Protein AF-A0AAJ2EN35-F1 (afdb_monomer)

Structure (mmCIF, N/CA/C/O backbone):
data_AF-A0AAJ2EN35-F1
#
_entry.id   AF-A0AAJ2EN35-F1
#
loop_
_atom_site.group_PDB
_atom_site.id
_atom_site.type_symbol
_atom_site.label_atom_id
_atom_site.label_alt_id
_atom_site.label_comp_id
_atom_site.label_asym_id
_atom_site.label_entity_id
_atom_site.label_seq_id
_atom_site.pdbx_PDB_ins_code
_atom_site.Cartn_x
_atom_site.Cartn_y
_atom_site.Cartn_z
_atom_site.occupancy
_atom_site.B_iso_or_equiv
_atom_site.auth_seq_id
_atom_site.auth_comp_id
_atom_site.auth_asym_id
_atom_site.auth_atom_id
_atom_site.pdbx_PDB_model_num
ATOM 1 N N . MET A 1 1 ? 12.402 -3.661 -16.031 1.00 84.94 1 MET A N 1
ATOM 2 C CA . MET A 1 1 ? 11.404 -4.696 -15.665 1.00 84.94 1 MET A CA 1
ATOM 3 C C . MET A 1 1 ? 10.560 -5.043 -16.884 1.00 84.94 1 MET A C 1
ATOM 5 O O . MET A 1 1 ? 10.267 -4.129 -17.642 1.00 84.94 1 MET A O 1
ATOM 9 N N . SER A 1 2 ? 10.150 -6.301 -17.080 1.00 86.12 2 SER A N 1
ATOM 10 C CA . SER A 1 2 ? 9.187 -6.679 -18.129 1.00 86.12 2 SER A CA 1
ATOM 11 C C . SER A 1 2 ? 7.977 -7.436 -17.578 1.00 86.12 2 SER A C 1
ATOM 13 O O . SER A 1 2 ? 8.114 -8.238 -16.651 1.00 86.12 2 SER A O 1
ATOM 15 N N . VAL A 1 3 ? 6.803 -7.194 -18.159 1.00 89.12 3 VAL A N 1
ATOM 16 C CA . VAL A 1 3 ? 5.500 -7.763 -17.758 1.00 89.12 3 VAL A CA 1
ATOM 17 C C . VAL A 1 3 ? 4.654 -8.078 -18.995 1.00 89.12 3 VAL A C 1
ATOM 19 O O . VAL A 1 3 ? 4.993 -7.643 -20.098 1.00 89.12 3 VAL A O 1
ATOM 22 N N . LYS A 1 4 ? 3.563 -8.828 -18.829 1.00 90.06 4 LYS A N 1
ATOM 23 C CA . LYS A 1 4 ? 2.558 -9.027 -19.879 1.00 90.06 4 LYS A CA 1
ATOM 24 C C . LYS A 1 4 ? 1.391 -8.070 -19.654 1.00 90.06 4 LYS A C 1
ATOM 26 O O . LYS A 1 4 ? 0.817 -8.078 -18.576 1.00 90.06 4 LYS A O 1
ATOM 31 N N . LEU A 1 5 ? 1.059 -7.263 -20.659 1.00 88.50 5 LEU A N 1
ATOM 32 C CA . LEU A 1 5 ? -0.100 -6.369 -20.653 1.00 88.50 5 LEU A CA 1
ATOM 33 C C . LEU A 1 5 ? -0.815 -6.449 -22.002 1.00 88.50 5 LEU A C 1
ATOM 35 O O . LEU A 1 5 ? -0.188 -6.612 -23.051 1.00 88.50 5 LEU A O 1
ATOM 39 N N . THR A 1 6 ? -2.136 -6.324 -21.971 1.00 88.06 6 THR A N 1
ATOM 40 C CA . THR A 1 6 ? -2.959 -6.164 -23.175 1.00 88.06 6 THR A CA 1
ATOM 41 C C . THR A 1 6 ? -2.791 -4.762 -23.765 1.00 88.06 6 THR A C 1
ATOM 43 O O . THR A 1 6 ? -2.354 -3.840 -23.078 1.00 88.06 6 THR A O 1
ATOM 46 N N . ALA A 1 7 ? -3.173 -4.570 -25.032 1.00 85.12 7 ALA A N 1
ATOM 47 C CA . ALA A 1 7 ? -3.132 -3.248 -25.663 1.00 85.12 7 ALA A CA 1
ATOM 48 C C . ALA A 1 7 ? -3.953 -2.203 -24.881 1.00 85.12 7 ALA A C 1
ATOM 50 O O . ALA A 1 7 ? -3.456 -1.109 -24.633 1.00 85.12 7 ALA A O 1
ATOM 51 N N . ALA A 1 8 ? -5.148 -2.579 -24.408 1.00 84.94 8 ALA A N 1
ATOM 52 C CA . ALA A 1 8 ? -5.996 -1.717 -23.583 1.00 84.94 8 ALA A CA 1
ATOM 53 C C . ALA A 1 8 ? -5.303 -1.306 -22.273 1.00 84.94 8 ALA A C 1
ATOM 55 O O . ALA A 1 8 ? -5.256 -0.127 -21.944 1.00 84.94 8 ALA A O 1
ATOM 56 N N . GLN A 1 9 ? -4.666 -2.252 -21.573 1.00 87.38 9 GLN A N 1
ATOM 57 C CA . GLN A 1 9 ? -3.916 -1.944 -20.349 1.00 87.38 9 GLN A CA 1
ATOM 58 C C . GLN A 1 9 ? -2.720 -1.015 -20.606 1.00 87.38 9 GLN A C 1
ATOM 60 O O . GLN A 1 9 ? -2.362 -0.195 -19.765 1.00 87.38 9 GLN A O 1
ATOM 65 N N . VAL A 1 10 ? -2.080 -1.111 -21.775 1.00 86.50 10 VAL A N 1
ATOM 66 C CA . VAL A 1 10 ? -1.003 -0.180 -22.142 1.00 86.50 10 VAL A CA 1
ATOM 67 C C . VAL A 1 10 ? -1.543 1.230 -22.388 1.00 86.50 10 VAL A C 1
ATOM 69 O O . VAL A 1 10 ? -0.884 2.203 -22.011 1.00 86.50 10 VAL A O 1
ATOM 72 N N . GLU A 1 11 ? -2.722 1.358 -22.993 1.00 86.38 11 GLU A N 1
ATOM 73 C CA . GLU A 1 11 ? -3.396 2.648 -23.176 1.00 86.38 11 GLU A CA 1
ATOM 74 C C . GLU A 1 11 ? -3.806 3.264 -21.833 1.00 86.38 11 GLU A C 1
ATOM 76 O O . GLU A 1 11 ? -3.463 4.418 -21.572 1.00 86.38 11 GLU A O 1
ATOM 81 N N . GLU A 1 12 ? -4.425 2.484 -20.945 1.00 84.81 12 GLU A N 1
ATOM 82 C CA . GLU A 1 12 ? -4.783 2.905 -19.583 1.00 84.81 12 GLU A CA 1
ATOM 83 C C . GLU A 1 12 ? -3.565 3.354 -18.774 1.00 84.81 12 GLU A C 1
ATOM 85 O O . GLU A 1 12 ? -3.573 4.435 -18.191 1.00 84.81 12 GLU A O 1
ATOM 90 N N . LEU A 1 13 ? -2.484 2.565 -18.775 1.00 85.19 13 LEU A N 1
ATOM 91 C CA . LEU A 1 13 ? -1.242 2.931 -18.096 1.00 85.19 13 LEU A CA 1
ATOM 92 C C . LEU A 1 13 ? -0.662 4.233 -18.660 1.00 85.19 13 LEU A C 1
ATOM 94 O O . LEU A 1 13 ? -0.162 5.072 -17.913 1.00 85.19 13 LEU A O 1
ATOM 98 N N . THR A 1 14 ? -0.724 4.418 -19.979 1.00 85.38 14 THR A N 1
ATOM 99 C CA . THR A 1 14 ? -0.241 5.645 -20.623 1.00 85.38 14 THR A CA 1
ATOM 100 C C . THR A 1 14 ? -1.070 6.856 -20.193 1.00 85.38 14 THR A C 1
ATOM 102 O O . THR A 1 14 ? -0.488 7.897 -19.884 1.00 85.38 14 THR A O 1
ATOM 105 N N . ALA A 1 15 ? -2.397 6.719 -20.126 1.00 82.50 15 ALA A N 1
ATOM 106 C CA . ALA A 1 15 ? -3.297 7.768 -19.651 1.00 82.50 15 ALA A CA 1
ATOM 107 C C . ALA A 1 15 ? -3.056 8.095 -18.168 1.00 82.50 15 ALA A C 1
ATOM 109 O O . ALA A 1 15 ? -2.840 9.256 -17.824 1.00 82.50 15 ALA A O 1
ATOM 110 N N . PHE A 1 16 ? -2.967 7.074 -17.311 1.00 80.44 16 PHE A N 1
ATOM 111 C CA . PHE A 1 16 ? -2.678 7.222 -15.884 1.00 80.44 16 PHE A CA 1
ATOM 112 C C . PHE A 1 16 ? -1.357 7.963 -15.627 1.00 80.44 16 PHE A C 1
ATOM 114 O O . PHE A 1 16 ? -1.282 8.854 -14.775 1.00 80.44 16 PHE A O 1
ATOM 121 N N . LEU A 1 17 ? -0.303 7.629 -16.381 1.00 81.06 17 LEU A N 1
ATOM 122 C CA . LEU A 1 17 ? 0.984 8.320 -16.295 1.00 81.06 17 LEU A CA 1
ATOM 123 C C . LEU A 1 17 ? 0.868 9.791 -16.720 1.00 81.06 17 LEU A C 1
ATOM 125 O O . LEU A 1 17 ? 1.444 10.657 -16.056 1.00 81.06 17 LEU A O 1
ATOM 129 N N . ASP A 1 18 ? 0.110 10.088 -17.779 1.00 80.12 18 ASP A N 1
ATOM 130 C CA . ASP A 1 18 ? -0.085 11.456 -18.266 1.00 80.12 18 ASP A CA 1
ATOM 131 C C . ASP A 1 18 ? -0.860 12.335 -17.270 1.00 80.12 18 ASP A C 1
ATOM 133 O O . ASP A 1 18 ? -0.448 13.470 -16.996 1.00 80.12 18 ASP A O 1
ATOM 137 N N . GLU A 1 19 ? -1.927 11.792 -16.677 1.00 76.31 19 GLU A N 1
ATOM 138 C CA . GLU A 1 19 ? 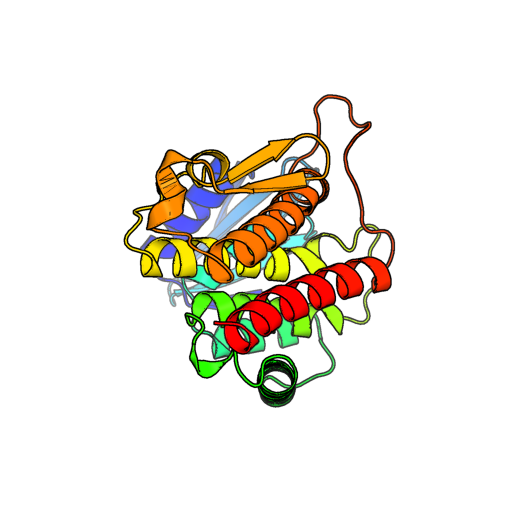-2.731 12.428 -15.623 1.00 76.31 19 GLU A CA 1
ATOM 139 C C . GLU A 1 19 ? -1.917 12.662 -14.345 1.00 76.31 19 GLU A C 1
ATOM 141 O O . GLU A 1 19 ? -1.979 13.733 -13.735 1.00 76.31 19 GLU A O 1
ATOM 146 N N . SER A 1 20 ? -1.056 11.705 -13.994 1.00 69.75 20 SER A N 1
ATOM 147 C CA . SER A 1 20 ? -0.119 11.818 -12.869 1.00 69.75 20 SER A CA 1
ATOM 148 C C . SER A 1 20 ? 1.018 12.822 -13.138 1.00 69.75 20 SER A C 1
ATOM 150 O O . SER A 1 20 ? 1.762 13.219 -12.234 1.00 69.75 20 SER A O 1
ATOM 152 N N . GLY A 1 21 ? 1.125 13.324 -14.374 1.00 72.56 21 GLY A N 1
ATOM 153 C CA . GLY A 1 21 ? 2.045 14.385 -14.771 1.00 72.56 21 GLY A CA 1
ATOM 154 C C . GLY A 1 21 ? 3.360 13.910 -15.387 1.00 72.56 21 GLY A C 1
ATOM 155 O O . GLY A 1 21 ? 4.287 14.714 -15.501 1.00 72.56 21 GLY A O 1
ATOM 156 N N . ALA A 1 22 ?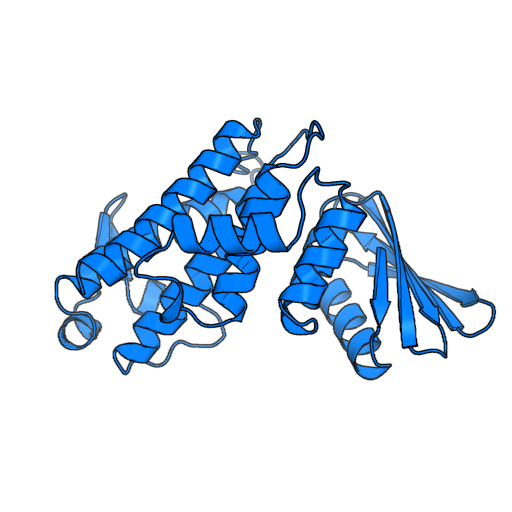 3.457 12.643 -15.790 1.00 81.50 22 ALA A N 1
ATOM 157 C CA . ALA A 1 22 ? 4.538 12.137 -16.626 1.00 81.50 22 ALA A CA 1
ATOM 158 C C . ALA A 1 22 ? 4.144 12.270 -18.104 1.00 81.50 22 ALA A C 1
ATOM 160 O O . ALA A 1 22 ? 3.336 11.505 -18.619 1.00 81.50 22 ALA A O 1
ATOM 161 N N . LYS A 1 23 ? 4.719 13.253 -18.804 1.00 83.94 23 LYS A N 1
ATOM 162 C CA . LYS A 1 23 ? 4.333 13.579 -20.185 1.00 83.94 23 LYS A CA 1
ATOM 163 C C . LYS A 1 23 ? 5.091 12.735 -21.204 1.00 83.94 23 LYS A C 1
ATOM 165 O O . LYS A 1 23 ? 6.309 12.570 -21.091 1.00 83.94 23 LYS A O 1
ATOM 170 N N . VAL A 1 24 ? 4.385 12.255 -22.229 1.00 87.62 24 VAL A N 1
ATOM 171 C CA . VAL A 1 24 ? 4.996 11.583 -23.386 1.00 87.62 24 VAL A CA 1
ATOM 172 C C . VAL A 1 24 ? 5.812 12.600 -24.184 1.00 87.62 24 VAL A C 1
ATOM 174 O O . VAL A 1 24 ? 5.292 13.607 -24.651 1.00 87.62 24 VAL A O 1
ATOM 177 N N . GLN A 1 25 ? 7.104 12.331 -24.350 1.00 87.94 25 GLN A N 1
ATOM 178 C CA . GLN A 1 25 ? 8.021 13.148 -25.145 1.00 87.94 25 GLN A CA 1
ATOM 179 C C . GLN A 1 25 ? 8.208 12.623 -26.562 1.00 87.94 25 GLN A C 1
ATOM 181 O O . GLN A 1 25 ? 8.441 13.398 -27.483 1.00 87.94 25 GLN A O 1
ATOM 186 N N . ALA A 1 26 ? 8.173 11.303 -26.730 1.00 87.88 26 ALA A N 1
ATOM 187 C CA . ALA A 1 26 ? 8.398 10.675 -28.020 1.00 87.88 26 ALA A CA 1
ATOM 188 C C . ALA A 1 26 ? 7.707 9.317 -28.100 1.00 87.88 26 ALA A C 1
ATOM 190 O O . ALA A 1 26 ? 7.596 8.605 -27.096 1.00 87.88 26 ALA A O 1
ATOM 191 N N . LYS A 1 27 ? 7.318 8.962 -29.324 1.00 92.12 27 LYS A N 1
ATOM 192 C CA . LYS A 1 27 ? 6.860 7.633 -29.714 1.00 92.12 27 LYS A CA 1
ATOM 193 C C . LYS A 1 27 ? 7.707 7.171 -30.894 1.00 92.12 27 LYS A C 1
ATOM 195 O O . LYS A 1 27 ? 7.605 7.745 -31.973 1.00 92.12 27 LYS A O 1
ATOM 200 N N . ASP A 1 28 ? 8.523 6.148 -30.681 1.00 91.94 28 ASP A N 1
ATOM 201 C CA . ASP A 1 28 ? 9.344 5.546 -31.731 1.00 91.94 28 ASP A CA 1
ATOM 202 C C . ASP A 1 28 ? 8.769 4.185 -32.129 1.00 91.94 28 ASP A C 1
ATOM 204 O O . ASP A 1 28 ? 8.289 3.429 -31.279 1.00 91.94 28 ASP A O 1
ATOM 208 N N . ALA A 1 29 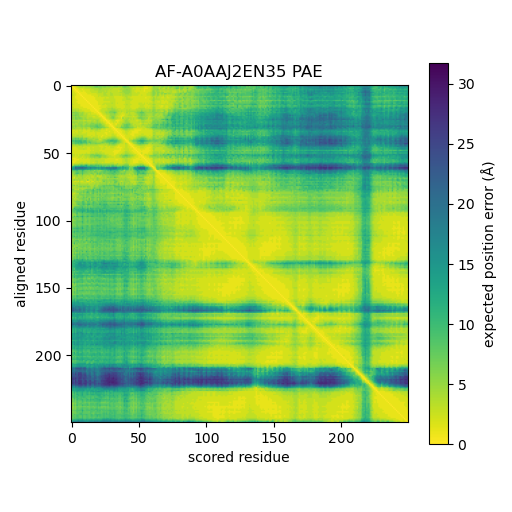? 8.869 3.835 -33.409 1.00 90.62 29 ALA A N 1
ATOM 209 C CA . ALA A 1 29 ? 8.678 2.457 -33.844 1.00 90.62 29 ALA A CA 1
ATOM 210 C C . ALA A 1 29 ? 9.896 1.613 -33.430 1.00 90.62 29 ALA A C 1
ATOM 212 O O . ALA A 1 29 ? 11.039 2.058 -33.550 1.00 90.62 29 ALA A O 1
ATOM 213 N N . VAL A 1 30 ? 9.660 0.389 -32.958 1.00 90.69 30 VAL A N 1
ATOM 214 C CA . VAL A 1 30 ? 10.712 -0.605 -32.696 1.00 90.69 30 VAL A CA 1
ATOM 215 C C . VAL A 1 30 ? 10.355 -1.915 -33.403 1.00 90.69 30 VAL A C 1
ATOM 217 O O . VAL A 1 30 ? 9.195 -2.108 -33.767 1.00 90.69 30 VAL A O 1
ATOM 220 N N . PRO A 1 31 ? 11.310 -2.836 -33.623 1.00 89.94 31 PRO A N 1
ATOM 221 C CA . PRO A 1 31 ? 10.978 -4.148 -34.164 1.00 89.94 31 PRO A CA 1
ATOM 222 C C . PRO A 1 31 ? 9.889 -4.823 -33.324 1.00 89.94 31 PRO A C 1
ATOM 224 O O . PRO A 1 31 ? 10.051 -4.984 -32.113 1.00 89.94 31 PRO A O 1
ATOM 227 N N . HIS A 1 32 ? 8.795 -5.206 -33.985 1.00 90.62 32 HIS A N 1
ATOM 228 C CA . HIS A 1 32 ? 7.631 -5.849 -33.372 1.00 90.62 32 HIS A CA 1
ATOM 229 C C . HIS A 1 32 ? 6.984 -5.035 -32.241 1.00 90.62 32 HIS A C 1
ATOM 231 O O . HIS A 1 32 ? 6.660 -5.604 -31.198 1.00 90.62 32 HIS A O 1
ATOM 237 N N . GLY A 1 33 ? 6.863 -3.710 -32.396 1.00 91.44 33 GLY A N 1
ATOM 238 C CA . GLY A 1 33 ? 6.132 -2.881 -31.440 1.00 91.44 33 GLY A CA 1
ATOM 239 C C . GLY A 1 33 ? 6.441 -1.385 -31.502 1.00 91.44 33 GLY A C 1
ATOM 240 O O . GLY A 1 33 ? 6.881 -0.841 -32.517 1.00 91.44 33 GLY A O 1
ATOM 241 N N . TYR A 1 34 ? 6.234 -0.694 -30.380 1.00 92.69 34 TYR A N 1
ATOM 242 C CA . TYR A 1 34 ? 6.553 0.728 -30.231 1.00 92.69 34 TYR A CA 1
ATOM 243 C C . TYR A 1 34 ? 7.150 1.051 -28.861 1.00 92.69 34 TYR A C 1
ATOM 245 O O . TYR A 1 34 ? 6.943 0.349 -27.871 1.00 92.69 34 TYR A O 1
ATOM 253 N N . ARG A 1 35 ? 7.895 2.155 -28.796 1.00 93.38 35 ARG A N 1
ATOM 254 C CA . ARG A 1 35 ? 8.478 2.694 -27.568 1.00 93.38 35 ARG A CA 1
ATOM 255 C C . ARG A 1 35 ? 7.935 4.085 -27.283 1.00 93.38 35 ARG A C 1
ATOM 257 O O . ARG A 1 35 ? 8.030 4.968 -28.125 1.00 93.38 35 ARG A O 1
ATOM 264 N N . LEU A 1 36 ? 7.428 4.287 -26.074 1.00 92.19 36 LEU A N 1
ATOM 265 C CA . LEU A 1 36 ? 7.065 5.585 -25.518 1.00 92.19 36 LEU A CA 1
ATOM 266 C C . LEU A 1 36 ? 8.151 6.044 -24.548 1.00 92.19 36 LEU A C 1
ATOM 268 O O . LEU A 1 36 ? 8.586 5.273 -23.692 1.00 92.19 36 LEU A O 1
ATOM 272 N N . ARG A 1 37 ? 8.576 7.303 -24.661 1.00 89.06 37 ARG A N 1
ATOM 273 C CA . ARG A 1 37 ? 9.448 7.961 -23.680 1.00 89.06 37 ARG A CA 1
ATOM 274 C C . ARG A 1 37 ? 8.649 8.992 -22.902 1.00 89.06 37 ARG A C 1
ATOM 276 O O . ARG A 1 37 ? 8.110 9.917 -23.500 1.00 89.06 37 ARG A O 1
ATOM 283 N N . PHE A 1 38 ? 8.628 8.858 -21.588 1.00 87.00 38 PHE A N 1
ATOM 284 C CA . PHE A 1 38 ? 7.998 9.764 -20.642 1.00 87.00 38 PHE A CA 1
ATOM 285 C C . PHE A 1 38 ? 9.057 10.578 -19.902 1.00 87.00 38 PHE A C 1
ATOM 287 O O . PHE A 1 38 ? 10.139 10.070 -19.587 1.00 87.00 38 PHE A O 1
ATOM 294 N N . LYS A 1 39 ? 8.711 11.823 -19.576 1.00 82.81 39 LYS A N 1
ATOM 295 C CA . LYS A 1 39 ? 9.464 12.665 -18.645 1.00 82.81 39 LYS A CA 1
ATOM 296 C C . LYS A 1 39 ? 8.560 13.056 -17.480 1.00 82.81 39 LYS A C 1
ATOM 298 O O . LYS A 1 39 ? 7.509 13.659 -17.692 1.00 82.81 39 LYS A O 1
ATOM 303 N N . GLY A 1 40 ? 8.960 12.677 -16.271 1.00 73.94 40 GLY A N 1
ATOM 304 C CA . GLY A 1 40 ? 8.262 13.028 -15.040 1.00 73.94 40 GLY A CA 1
ATOM 305 C C . GLY A 1 40 ? 8.580 14.451 -14.577 1.00 73.94 40 GLY A C 1
ATOM 306 O O . GLY A 1 40 ? 9.527 15.093 -15.045 1.00 73.94 40 GLY A O 1
ATOM 307 N N . LYS A 1 41 ? 7.772 14.955 -13.636 1.00 66.69 41 LYS A N 1
ATOM 308 C CA . LYS A 1 41 ? 7.888 16.318 -13.081 1.00 66.69 41 LYS A CA 1
ATOM 309 C C . LYS A 1 41 ? 9.249 16.593 -12.436 1.00 66.69 41 LYS A C 1
ATOM 311 O O . LYS A 1 41 ? 9.724 17.722 -12.488 1.00 66.69 41 LYS A O 1
ATOM 316 N N . ALA A 1 42 ? 9.885 15.565 -11.872 1.00 60.94 42 ALA A N 1
ATOM 317 C CA . ALA A 1 42 ? 11.195 15.661 -11.232 1.00 60.94 42 ALA A CA 1
ATOM 318 C C . ALA A 1 42 ? 12.368 15.561 -12.231 1.00 60.94 42 ALA A C 1
ATOM 320 O O . ALA A 1 42 ? 13.527 15.519 -11.827 1.00 60.94 42 ALA A O 1
ATOM 321 N N . GLY A 1 43 ? 12.088 15.504 -13.540 1.00 65.25 43 GLY A N 1
ATOM 322 C CA . GLY A 1 43 ? 13.099 15.306 -14.581 1.00 65.25 43 GLY A CA 1
ATOM 323 C C . GLY A 1 43 ? 13.529 13.847 -14.761 1.00 65.25 43 GLY A C 1
ATOM 324 O O . GLY A 1 43 ? 14.434 13.574 -15.551 1.00 65.25 43 GLY A O 1
ATOM 325 N N . ASP A 1 44 ? 12.874 12.916 -14.070 1.00 71.94 44 ASP A N 1
ATOM 326 C CA . ASP A 1 44 ? 13.040 11.480 -14.242 1.00 71.94 44 ASP A CA 1
ATOM 327 C C . ASP A 1 44 ? 12.480 11.008 -15.590 1.00 71.94 44 ASP A C 1
ATOM 329 O O . ASP A 1 44 ? 11.607 11.639 -16.191 1.00 71.94 44 ASP A O 1
ATOM 333 N N . THR A 1 45 ? 13.033 9.912 -16.107 1.00 80.38 45 THR A N 1
ATOM 334 C CA . THR A 1 45 ? 12.701 9.414 -17.447 1.00 80.38 45 THR A CA 1
ATOM 335 C C . THR A 1 45 ? 12.296 7.957 -17.383 1.00 80.38 45 THR A C 1
ATOM 337 O O . THR A 1 45 ? 12.987 7.136 -16.779 1.00 80.38 45 THR A O 1
ATOM 340 N N . LEU A 1 46 ? 11.193 7.637 -18.054 1.00 86.56 46 LEU A N 1
ATOM 341 C CA . LEU A 1 46 ? 10.667 6.286 -18.184 1.00 86.56 46 LEU A CA 1
ATOM 342 C C . LEU A 1 46 ? 10.480 5.977 -19.667 1.00 86.56 46 LEU A C 1
ATOM 344 O O . LEU A 1 46 ? 9.865 6.732 -20.405 1.00 86.56 46 LEU A O 1
ATOM 348 N N . SER A 1 47 ? 11.012 4.855 -20.113 1.00 88.69 47 SER A N 1
ATOM 349 C CA . SER A 1 47 ? 10.790 4.284 -21.432 1.00 88.69 47 SER A CA 1
ATOM 350 C C . SER A 1 47 ? 9.932 3.036 -21.284 1.00 88.69 47 SER A C 1
ATOM 352 O O . SER A 1 47 ? 10.327 2.087 -20.607 1.00 88.69 47 SER A O 1
ATOM 354 N N . LEU A 1 48 ? 8.777 3.037 -21.937 1.00 90.94 48 LEU A N 1
ATOM 355 C CA . LEU A 1 48 ? 7.868 1.904 -22.051 1.00 90.94 48 LEU A CA 1
ATOM 356 C C . LEU A 1 48 ? 7.990 1.368 -23.475 1.00 90.94 48 LEU A C 1
ATOM 358 O O . LEU A 1 48 ? 7.665 2.070 -24.425 1.00 90.94 48 LEU A O 1
ATOM 362 N N . THR A 1 49 ? 8.475 0.141 -23.641 1.00 92.50 49 THR A N 1
ATOM 363 C CA . THR A 1 49 ? 8.493 -0.544 -24.942 1.00 92.50 49 THR A CA 1
ATOM 364 C C . THR A 1 49 ? 7.420 -1.621 -24.946 1.00 92.50 49 THR A C 1
ATOM 366 O O . THR A 1 49 ? 7.554 -2.601 -24.217 1.00 92.50 49 THR A O 1
ATOM 369 N N . ALA A 1 50 ? 6.365 -1.432 -25.733 1.00 92.75 50 ALA A N 1
ATOM 370 C CA . ALA A 1 50 ? 5.288 -2.396 -25.912 1.00 92.75 50 ALA A CA 1
ATOM 371 C C . ALA A 1 50 ? 5.554 -3.210 -27.179 1.00 92.75 50 ALA A C 1
ATOM 373 O O . ALA A 1 50 ? 5.668 -2.640 -28.263 1.00 92.75 50 ALA A O 1
ATOM 374 N N . TYR A 1 51 ? 5.678 -4.527 -27.029 1.00 92.62 51 TYR A N 1
ATOM 375 C CA . TYR A 1 51 ? 5.861 -5.460 -28.136 1.00 92.62 51 TYR A CA 1
ATOM 376 C C . TYR A 1 51 ? 4.528 -6.093 -28.546 1.00 92.62 51 TYR A C 1
ATOM 378 O O . TYR A 1 51 ? 3.684 -6.356 -27.690 1.00 92.62 51 TYR A O 1
ATOM 386 N N . ASP A 1 52 ? 4.391 -6.468 -29.818 1.00 88.06 52 ASP A N 1
ATOM 387 C CA . ASP A 1 52 ? 3.199 -7.118 -30.393 1.00 88.06 52 ASP A CA 1
ATOM 388 C C . ASP A 1 52 ? 2.833 -8.428 -29.671 1.00 88.06 52 ASP A C 1
ATOM 390 O O . ASP A 1 52 ? 1.682 -8.850 -29.639 1.00 88.06 52 ASP A O 1
ATOM 394 N N . SER A 1 53 ? 3.816 -9.058 -29.019 1.00 88.56 53 SER A N 1
ATOM 395 C CA . SER A 1 53 ? 3.627 -10.242 -28.168 1.00 88.56 53 SER A CA 1
ATOM 396 C C . SER A 1 53 ? 2.890 -9.972 -26.841 1.00 88.56 53 SER A C 1
ATOM 398 O O . SER A 1 53 ? 2.779 -10.881 -26.010 1.00 88.56 53 SER A O 1
ATOM 400 N N . GLY A 1 54 ? 2.485 -8.727 -26.573 1.00 86.56 54 GLY A N 1
ATOM 401 C CA . GLY A 1 54 ? 1.930 -8.269 -25.293 1.00 86.56 54 GLY A CA 1
ATOM 402 C C . GLY A 1 54 ? 2.977 -8.107 -24.186 1.00 86.56 54 GLY A C 1
ATOM 403 O O . GLY A 1 54 ? 2.645 -7.830 -23.038 1.00 86.56 54 GLY A O 1
ATOM 404 N N . THR A 1 55 ? 4.262 -8.315 -24.488 1.00 91.50 55 THR A N 1
ATOM 405 C CA . THR A 1 55 ? 5.341 -8.023 -23.538 1.00 91.50 55 THR A CA 1
ATOM 406 C C . THR A 1 55 ? 5.560 -6.519 -23.477 1.00 91.50 55 THR A C 1
ATOM 408 O O . THR A 1 55 ? 5.770 -5.882 -24.505 1.00 91.50 55 THR A O 1
ATOM 411 N N . VAL A 1 56 ? 5.593 -5.963 -22.272 1.00 91.62 56 VAL A N 1
ATOM 412 C CA . VAL A 1 56 ? 5.920 -4.560 -22.030 1.00 91.62 56 VAL A CA 1
ATOM 413 C C . VAL A 1 56 ? 7.192 -4.480 -21.207 1.00 91.62 56 VAL A C 1
ATOM 415 O O . VAL A 1 56 ? 7.313 -5.127 -20.168 1.00 91.62 56 VAL A O 1
ATOM 418 N N . LEU A 1 57 ? 8.159 -3.704 -21.687 1.00 89.88 57 LEU A N 1
ATOM 419 C CA . LEU A 1 57 ? 9.457 -3.492 -21.061 1.00 89.88 57 LEU A CA 1
ATOM 420 C C . LEU A 1 57 ? 9.570 -2.051 -20.557 1.00 89.88 57 LEU A C 1
ATOM 422 O O . LEU A 1 57 ? 9.513 -1.105 -21.339 1.00 89.88 57 LEU A O 1
ATOM 426 N N . PHE A 1 58 ? 9.806 -1.908 -19.257 1.00 87.81 58 PHE A N 1
ATOM 427 C CA . PHE A 1 58 ? 10.081 -0.647 -18.577 1.00 87.81 58 PHE A CA 1
ATOM 428 C C . PHE A 1 58 ? 11.587 -0.466 -18.365 1.00 87.81 58 PHE A C 1
ATOM 430 O O . PHE A 1 58 ? 12.250 -1.344 -17.791 1.00 87.81 58 PHE A O 1
ATOM 437 N N . GLN A 1 59 ? 12.107 0.670 -18.837 1.00 83.69 59 GLN A N 1
ATOM 438 C CA . GLN A 1 59 ? 13.514 1.091 -18.805 1.00 83.69 59 GLN A CA 1
ATOM 439 C C . GLN A 1 59 ? 13.618 2.571 -18.396 1.00 83.69 59 GLN A C 1
ATOM 441 O O . GLN A 1 59 ? 12.711 3.325 -18.715 1.00 83.69 59 GLN A O 1
ATOM 446 N N . GLY A 1 60 ? 14.687 3.042 -17.744 1.00 75.19 60 GLY A N 1
ATOM 447 C CA . GLY A 1 60 ? 14.845 4.477 -17.448 1.00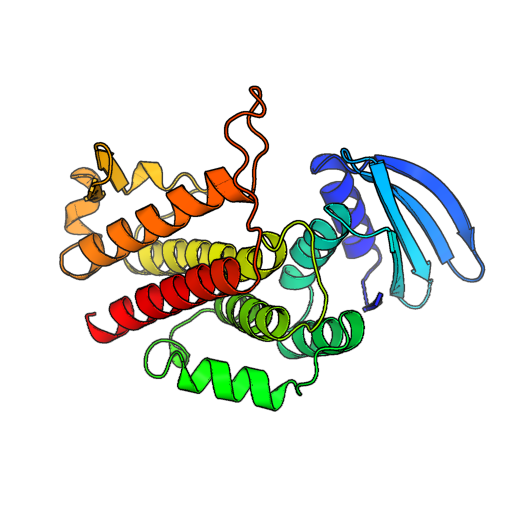 75.19 60 GLY A CA 1
ATOM 448 C C . GLY A 1 60 ? 15.576 4.801 -16.147 1.00 75.19 60 GLY A C 1
ATOM 449 O O . GLY A 1 60 ? 16.130 3.913 -15.504 1.00 75.19 60 GLY A O 1
ATOM 450 N N . ARG A 1 61 ? 15.590 6.089 -15.777 1.00 63.06 61 ARG A N 1
ATOM 451 C CA . ARG A 1 61 ? 16.098 6.566 -14.481 1.00 63.06 61 ARG A CA 1
ATOM 452 C C . ARG A 1 61 ? 14.906 6.781 -13.558 1.00 63.06 61 ARG A C 1
ATOM 454 O O . ARG A 1 61 ? 14.170 7.752 -13.698 1.00 63.06 61 ARG A O 1
ATOM 461 N N . TYR A 1 62 ? 14.739 5.823 -12.659 1.00 62.44 62 TYR A N 1
ATOM 462 C CA . TYR A 1 62 ? 13.546 5.596 -11.858 1.00 62.44 62 TYR A CA 1
ATOM 463 C C . TYR A 1 62 ? 13.585 6.400 -10.561 1.00 62.44 62 TYR A C 1
ATOM 465 O O . TYR A 1 62 ? 14.358 6.087 -9.661 1.00 62.44 62 TYR A O 1
ATOM 473 N N . LEU A 1 63 ? 12.742 7.420 -10.460 1.00 63.84 63 LEU A N 1
ATOM 474 C CA . LEU A 1 63 ? 12.389 8.013 -9.173 1.00 63.84 63 LEU A CA 1
ATOM 475 C C . LEU A 1 63 ? 10.872 7.899 -9.020 1.00 63.84 63 LEU A C 1
ATOM 477 O O . LEU A 1 63 ? 10.357 6.812 -8.770 1.00 63.84 63 LEU A O 1
ATOM 481 N N . HIS A 1 64 ? 10.143 8.980 -9.261 1.00 64.31 64 HIS A N 1
ATOM 482 C CA . HIS A 1 64 ? 8.695 9.031 -9.090 1.00 64.31 64 HIS A CA 1
ATOM 483 C C . HIS A 1 64 ? 7.927 8.211 -10.144 1.00 64.31 64 HIS A C 1
ATOM 485 O O . HIS A 1 64 ? 6.978 7.504 -9.831 1.00 64.31 64 HIS A O 1
ATOM 491 N N . THR A 1 65 ? 8.364 8.222 -11.401 1.00 67.88 65 THR A N 1
ATOM 492 C CA . THR A 1 65 ? 7.696 7.485 -12.489 1.00 67.88 65 THR A CA 1
ATOM 493 C C . THR A 1 65 ? 7.657 5.972 -12.279 1.00 67.88 65 THR A C 1
ATOM 495 O O . THR A 1 65 ? 6.726 5.320 -12.744 1.00 67.88 65 THR A O 1
ATOM 498 N N . ALA A 1 66 ? 8.617 5.391 -11.554 1.00 72.94 66 ALA A N 1
ATOM 499 C CA . ALA A 1 66 ? 8.578 3.967 -11.236 1.00 72.94 66 ALA A CA 1
ATOM 500 C C . ALA A 1 66 ? 7.558 3.625 -10.149 1.00 72.94 66 ALA A C 1
ATOM 502 O O . ALA A 1 66 ? 6.954 2.557 -10.229 1.00 72.94 66 ALA A O 1
ATOM 503 N N . SER A 1 67 ? 7.330 4.507 -9.167 1.00 72.06 67 SER A N 1
ATOM 504 C CA . SER A 1 67 ? 6.279 4.267 -8.174 1.00 72.06 67 SER A CA 1
ATOM 505 C C . SER A 1 67 ? 4.894 4.323 -8.816 1.00 72.06 67 SER A C 1
ATOM 507 O O . SER A 1 67 ? 4.064 3.483 -8.494 1.00 72.06 67 SER A O 1
ATOM 509 N N . LEU A 1 68 ? 4.684 5.206 -9.801 1.00 73.56 68 LEU A N 1
ATOM 510 C CA . LEU A 1 68 ? 3.459 5.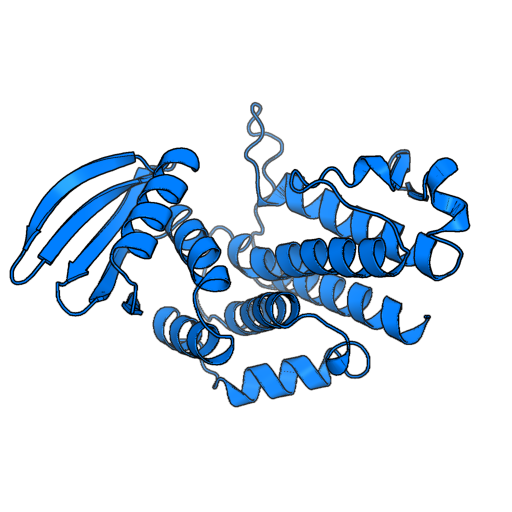241 -10.611 1.00 73.56 68 LEU A CA 1
ATOM 511 C C . LEU A 1 68 ? 3.262 3.960 -11.434 1.00 73.56 68 LEU A C 1
ATOM 513 O O . LEU A 1 68 ? 2.165 3.413 -11.484 1.00 73.56 68 LEU A O 1
ATOM 517 N N . VAL A 1 69 ? 4.325 3.444 -12.060 1.00 80.62 69 VAL A N 1
ATOM 518 C CA . VAL A 1 69 ? 4.242 2.164 -12.784 1.00 80.62 69 VAL A CA 1
ATOM 519 C C . VAL A 1 69 ? 3.859 1.037 -11.832 1.00 80.62 69 VAL A C 1
ATOM 521 O O . VAL A 1 69 ? 2.962 0.263 -12.147 1.00 80.62 69 VAL A O 1
ATOM 524 N N . TRP A 1 70 ? 4.502 0.946 -10.665 1.00 79.75 70 TRP A N 1
ATOM 525 C CA . TRP A 1 70 ? 4.136 -0.062 -9.672 1.00 79.75 70 TRP A CA 1
ATOM 526 C C . TRP A 1 70 ? 2.704 0.103 -9.181 1.00 79.75 70 TRP A C 1
ATOM 528 O O . TRP A 1 70 ? 2.017 -0.905 -9.070 1.00 79.75 70 TRP A O 1
ATOM 538 N N . ASP A 1 71 ? 2.244 1.338 -8.969 1.00 75.44 71 ASP A N 1
ATOM 539 C CA . ASP A 1 71 ? 0.866 1.633 -8.577 1.00 75.44 71 ASP A CA 1
ATOM 540 C C . ASP A 1 71 ? -0.143 0.990 -9.540 1.00 75.44 71 ASP A C 1
ATOM 542 O O . ASP A 1 71 ? -0.990 0.197 -9.131 1.00 75.44 71 ASP A O 1
ATOM 546 N N . TYR A 1 72 ? 0.030 1.224 -10.843 1.00 80.38 72 TYR A N 1
ATOM 547 C CA . TYR A 1 72 ? -0.795 0.576 -11.858 1.00 80.38 72 TYR A CA 1
ATOM 548 C C . TYR A 1 72 ? -0.637 -0.950 -11.842 1.00 80.38 72 TYR A C 1
ATOM 550 O O . TYR A 1 72 ? -1.629 -1.678 -11.848 1.00 80.38 72 TYR A O 1
ATOM 558 N N . LEU A 1 73 ? 0.602 -1.452 -11.789 1.00 83.75 73 LEU A N 1
ATOM 559 C CA . LEU A 1 73 ? 0.877 -2.888 -11.859 1.00 83.75 73 LEU A CA 1
ATOM 560 C C . LEU A 1 73 ? 0.281 -3.681 -10.698 1.00 83.75 73 LEU A C 1
ATOM 562 O O . LEU A 1 73 ? -0.116 -4.823 -10.913 1.00 83.75 73 LEU A O 1
ATOM 566 N N . TYR A 1 74 ? 0.162 -3.102 -9.502 1.00 80.94 74 TYR A N 1
ATOM 567 C CA . TYR A 1 74 ? -0.524 -3.779 -8.403 1.00 80.94 74 TYR A CA 1
ATOM 568 C C . TYR A 1 74 ? -1.983 -4.090 -8.734 1.00 80.94 74 TYR A C 1
ATOM 570 O O . TYR A 1 74 ? -2.464 -5.139 -8.320 1.00 80.94 74 TYR A O 1
ATOM 578 N N . ASN A 1 75 ? -2.657 -3.232 -9.503 1.00 79.19 75 ASN A N 1
ATOM 579 C CA . ASN A 1 75 ? -4.066 -3.415 -9.852 1.00 79.19 75 ASN A CA 1
ATOM 580 C C . ASN A 1 75 ? -4.279 -4.448 -10.967 1.00 79.19 75 ASN A C 1
ATOM 582 O O . ASN A 1 75 ? -5.351 -5.039 -11.051 1.00 79.19 75 ASN A O 1
ATOM 586 N N . VAL A 1 76 ? -3.282 -4.665 -11.832 1.00 82.56 76 VAL A N 1
ATOM 587 C CA . VAL A 1 76 ? -3.429 -5.539 -13.012 1.00 82.56 76 VAL A CA 1
ATOM 588 C C . VAL A 1 76 ? -2.716 -6.884 -12.897 1.00 82.56 76 VAL A C 1
ATOM 590 O O . VAL A 1 76 ? -3.064 -7.810 -13.625 1.00 82.56 76 VAL A O 1
ATOM 593 N N . LEU A 1 77 ? -1.723 -7.011 -12.014 1.00 85.69 77 LEU A N 1
ATOM 594 C CA . LEU A 1 77 ? -0.971 -8.250 -11.815 1.00 85.69 77 LEU A CA 1
ATOM 595 C C . LEU A 1 77 ? -1.468 -9.018 -10.586 1.00 85.69 77 LEU A C 1
ATOM 597 O O . LEU A 1 77 ? -1.862 -8.427 -9.578 1.00 85.69 77 LEU A O 1
ATOM 601 N N . GLY A 1 78 ? -1.378 -10.349 -10.635 1.00 86.81 78 GLY A N 1
ATOM 602 C CA . GLY A 1 78 ? -1.670 -11.211 -9.486 1.00 86.81 78 GLY A CA 1
ATOM 603 C C . GLY A 1 78 ? -0.638 -11.068 -8.360 1.00 86.81 78 GLY A C 1
ATOM 604 O O . GLY A 1 78 ? 0.500 -10.653 -8.590 1.00 86.81 78 GLY A O 1
ATOM 605 N N . PHE A 1 79 ? -1.016 -11.446 -7.133 1.00 84.94 79 PHE A N 1
ATOM 606 C CA . PHE A 1 79 ? -0.169 -11.314 -5.938 1.00 84.94 79 PHE A CA 1
ATOM 607 C C . PHE A 1 79 ? 1.246 -11.894 -6.111 1.00 84.94 79 PHE A C 1
ATOM 609 O O . PHE A 1 79 ? 2.240 -11.226 -5.817 1.00 84.94 79 PHE A O 1
ATOM 616 N N . GLU A 1 80 ? 1.357 -13.140 -6.583 1.00 87.81 80 GLU A N 1
ATOM 617 C CA . GLU A 1 80 ? 2.662 -13.797 -6.739 1.00 87.81 80 GLU A CA 1
ATOM 618 C C . GLU A 1 80 ? 3.510 -13.139 -7.819 1.00 87.81 80 GLU A C 1
ATOM 620 O O . GLU A 1 80 ? 4.713 -12.961 -7.629 1.00 87.81 80 GLU A O 1
ATOM 625 N N . GLU A 1 81 ? 2.887 -12.749 -8.930 1.00 88.88 81 GLU A N 1
ATOM 626 C CA . GLU A 1 81 ? 3.591 -12.123 -10.041 1.00 88.88 81 GLU A CA 1
ATOM 627 C C . GLU A 1 81 ? 4.202 -10.787 -9.614 1.00 88.88 81 GLU A C 1
ATOM 629 O O . GLU A 1 81 ? 5.378 -10.543 -9.884 1.00 88.88 81 GLU A O 1
ATOM 634 N N . VAL A 1 82 ? 3.457 -9.957 -8.877 1.00 86.75 82 VAL A N 1
ATOM 635 C CA . VAL A 1 82 ? 3.982 -8.701 -8.321 1.00 86.75 82 VAL A CA 1
ATOM 636 C C . VAL A 1 82 ? 5.236 -8.946 -7.491 1.00 86.75 82 VAL A C 1
ATOM 638 O O . VAL A 1 82 ? 6.265 -8.315 -7.743 1.00 86.75 82 VAL A O 1
ATOM 641 N N . LEU A 1 83 ? 5.183 -9.881 -6.538 1.00 87.81 83 LEU A N 1
ATOM 642 C CA . LEU A 1 83 ? 6.325 -10.163 -5.670 1.00 87.81 83 LEU A CA 1
ATOM 643 C C . LEU A 1 83 ? 7.525 -10.686 -6.455 1.00 87.81 83 LEU A C 1
ATOM 645 O O . LEU A 1 83 ? 8.638 -10.201 -6.257 1.00 87.81 83 LEU A O 1
ATOM 649 N N . GLN A 1 84 ? 7.311 -11.624 -7.382 1.00 89.56 84 GLN A N 1
ATOM 650 C CA . GLN A 1 84 ? 8.380 -12.138 -8.242 1.00 89.56 84 GLN A CA 1
ATOM 651 C C . GLN A 1 84 ? 9.058 -11.006 -9.019 1.00 89.56 84 GLN A C 1
ATOM 653 O O . GLN A 1 84 ? 10.288 -10.924 -9.064 1.00 89.56 84 GLN A O 1
ATOM 658 N N . LYS A 1 85 ? 8.267 -10.105 -9.615 1.00 87.75 85 LYS A N 1
ATOM 659 C CA . LYS A 1 85 ? 8.787 -8.984 -10.404 1.00 87.75 85 LYS A CA 1
ATOM 660 C C . LYS A 1 85 ? 9.519 -7.969 -9.535 1.00 87.75 85 LYS A C 1
ATOM 662 O O . LYS A 1 85 ? 10.554 -7.473 -9.976 1.00 87.75 85 LYS A O 1
ATOM 667 N N . GLN A 1 86 ? 9.036 -7.670 -8.331 1.00 84.62 86 GLN A N 1
ATOM 668 C CA . GLN A 1 86 ? 9.711 -6.752 -7.409 1.00 84.62 86 GLN A CA 1
ATOM 669 C C . GLN A 1 86 ? 11.036 -7.309 -6.913 1.00 84.62 86 GLN A C 1
ATOM 671 O O . GLN A 1 86 ? 12.057 -6.635 -7.049 1.00 84.62 86 GLN A O 1
ATOM 676 N N . ILE A 1 87 ? 11.030 -8.548 -6.415 1.00 86.50 87 ILE A N 1
ATOM 677 C CA . ILE A 1 87 ? 12.230 -9.236 -5.932 1.00 86.50 87 ILE A CA 1
ATOM 678 C C . ILE A 1 87 ? 13.300 -9.254 -7.028 1.00 86.50 87 ILE A C 1
ATOM 680 O O . ILE A 1 87 ? 14.437 -8.858 -6.783 1.00 86.50 87 ILE A O 1
ATOM 684 N N . ALA A 1 88 ? 12.923 -9.612 -8.260 1.00 86.44 88 ALA A N 1
ATOM 685 C CA . ALA A 1 88 ? 13.843 -9.621 -9.394 1.00 86.44 88 ALA A CA 1
ATOM 686 C C . ALA A 1 88 ? 14.311 -8.213 -9.807 1.00 86.44 88 ALA A C 1
ATOM 688 O O . ALA A 1 88 ? 15.478 -8.024 -10.143 1.00 86.44 88 ALA A O 1
ATOM 689 N N . THR A 1 89 ? 13.417 -7.218 -9.799 1.00 82.81 89 THR A N 1
ATOM 690 C CA . THR A 1 89 ? 13.728 -5.847 -10.247 1.00 82.81 89 THR A CA 1
ATOM 691 C C . THR A 1 89 ? 14.674 -5.135 -9.287 1.00 82.81 89 THR A C 1
ATOM 693 O O . THR A 1 89 ? 15.598 -4.464 -9.741 1.00 82.81 89 THR A O 1
ATOM 696 N N . TYR A 1 90 ? 14.456 -5.291 -7.981 1.00 80.12 90 TYR A N 1
ATOM 697 C CA . TYR A 1 90 ? 15.249 -4.638 -6.938 1.00 80.12 90 TYR A CA 1
ATOM 698 C C . TYR A 1 90 ? 16.340 -5.535 -6.349 1.00 80.12 90 TYR A C 1
ATOM 700 O O . TYR A 1 90 ? 17.018 -5.118 -5.415 1.00 80.12 90 TYR A O 1
ATOM 708 N N . GLN A 1 91 ? 16.518 -6.744 -6.895 1.00 84.38 91 GLN A N 1
ATOM 709 C CA . GLN A 1 91 ? 17.497 -7.734 -6.434 1.00 84.38 91 GLN A CA 1
ATOM 710 C C . GLN A 1 91 ? 17.392 -7.986 -4.921 1.00 84.38 91 GLN A C 1
ATOM 712 O O . GLN A 1 91 ? 18.390 -8.036 -4.205 1.00 84.38 91 GLN A O 1
ATOM 717 N N . VAL A 1 92 ? 16.157 -8.107 -4.428 1.00 85.88 92 VAL A N 1
ATOM 718 C CA . VAL A 1 92 ? 15.894 -8.337 -3.004 1.00 85.88 92 VAL A CA 1
ATOM 719 C C . VAL A 1 92 ? 16.408 -9.735 -2.635 1.00 85.88 92 VAL A C 1
ATOM 721 O O . VAL A 1 92 ? 16.052 -10.694 -3.321 1.00 85.88 92 VAL A O 1
ATOM 724 N N . PRO A 1 93 ? 17.212 -9.899 -1.569 1.00 89.25 93 PRO A N 1
ATOM 725 C CA . PRO A 1 93 ? 17.839 -11.177 -1.222 1.00 89.25 93 PRO A CA 1
ATOM 726 C C . PRO A 1 93 ? 16.878 -12.128 -0.480 1.00 89.25 93 PRO A C 1
ATOM 728 O O . PRO A 1 93 ? 17.217 -12.663 0.572 1.00 89.25 93 PRO A O 1
ATOM 731 N N . VAL A 1 94 ? 15.663 -12.317 -1.002 1.00 91.38 94 VAL A N 1
ATOM 732 C CA . VAL A 1 94 ? 14.610 -13.182 -0.437 1.00 91.38 94 VAL A CA 1
ATOM 733 C C . VAL A 1 94 ? 13.781 -13.831 -1.536 1.00 91.38 94 VAL A C 1
ATOM 735 O O . VAL A 1 94 ? 13.735 -13.346 -2.665 1.00 91.38 94 VAL A O 1
ATOM 738 N N . THR A 1 95 ? 13.079 -14.908 -1.202 1.00 92.38 95 THR A N 1
ATOM 739 C CA . THR A 1 95 ? 12.106 -15.539 -2.095 1.00 92.38 95 THR A CA 1
ATOM 740 C C . THR A 1 95 ? 10.686 -15.023 -1.847 1.00 92.38 95 THR A C 1
ATOM 742 O O . THR A 1 95 ? 10.373 -14.423 -0.819 1.00 92.38 95 THR A O 1
ATOM 745 N N . VAL A 1 96 ? 9.782 -15.296 -2.793 1.00 91.31 96 VAL A N 1
ATOM 746 C CA . VAL A 1 96 ? 8.342 -15.029 -2.622 1.00 91.31 96 VAL A CA 1
ATOM 747 C C . VAL A 1 96 ? 7.776 -15.790 -1.421 1.00 91.31 96 VAL A C 1
ATOM 749 O O . VAL A 1 96 ? 6.932 -15.258 -0.704 1.00 91.31 96 VAL A O 1
ATOM 752 N N . ALA A 1 97 ? 8.238 -17.025 -1.201 1.00 93.31 97 ALA A N 1
ATOM 753 C CA . ALA A 1 97 ? 7.795 -17.858 -0.089 1.00 93.31 97 ALA A CA 1
ATOM 754 C C . ALA A 1 97 ? 8.202 -17.255 1.263 1.00 93.31 97 ALA A C 1
ATOM 756 O O . ALA A 1 97 ? 7.374 -17.212 2.170 1.00 93.31 97 ALA A O 1
ATOM 757 N N . ASP A 1 98 ? 9.420 -16.712 1.363 1.00 94.69 98 ASP A N 1
ATOM 758 C CA . ASP A 1 98 ? 9.897 -16.044 2.580 1.00 94.69 98 ASP A CA 1
ATOM 759 C C . ASP A 1 98 ? 9.012 -14.842 2.930 1.00 94.69 98 ASP A C 1
ATOM 761 O O . ASP A 1 98 ? 8.570 -14.706 4.068 1.00 94.69 98 ASP A O 1
ATOM 765 N N . ILE A 1 99 ? 8.682 -14.005 1.938 1.00 95.94 99 ILE A N 1
ATOM 766 C CA . ILE A 1 99 ? 7.814 -12.834 2.139 1.00 95.94 99 ILE A CA 1
ATOM 767 C C . ILE A 1 99 ? 6.393 -13.238 2.533 1.00 95.94 99 ILE A C 1
ATOM 769 O O . ILE A 1 99 ? 5.813 -12.618 3.422 1.00 95.94 99 ILE A O 1
ATOM 773 N N . LYS A 1 100 ? 5.826 -14.272 1.902 1.00 94.75 100 LYS A N 1
ATOM 774 C CA . LYS A 1 100 ? 4.499 -14.789 2.269 1.00 94.75 100 LYS A CA 1
ATOM 775 C C . LYS A 1 100 ? 4.478 -15.320 3.701 1.00 94.75 100 LYS A C 1
ATOM 777 O O . LYS A 1 100 ? 3.593 -14.952 4.466 1.00 94.75 100 LYS A O 1
ATOM 782 N N . SER A 1 101 ? 5.471 -16.127 4.072 1.00 96.38 101 SER A N 1
ATOM 783 C CA . SER A 1 101 ? 5.578 -16.660 5.431 1.00 96.38 101 SER A CA 1
ATOM 784 C C . SER A 1 101 ? 5.764 -15.545 6.459 1.00 96.38 101 SER A C 1
ATOM 786 O O . SER A 1 101 ? 5.127 -15.562 7.509 1.00 96.38 101 SER A O 1
ATOM 788 N N . GLU A 1 102 ? 6.594 -14.544 6.164 1.00 97.00 102 GLU A N 1
ATOM 789 C CA . GLU A 1 102 ? 6.773 -13.395 7.047 1.00 97.00 102 GLU A CA 1
ATOM 790 C C . GLU A 1 102 ? 5.491 -12.572 7.183 1.00 97.00 102 GLU A C 1
ATOM 792 O O . GLU A 1 102 ? 5.146 -12.183 8.295 1.00 97.00 102 GLU A O 1
ATOM 797 N N . LEU A 1 103 ? 4.754 -12.348 6.091 1.00 96.94 103 LEU A N 1
ATOM 798 C CA . LEU A 1 103 ? 3.464 -11.659 6.129 1.00 96.94 103 LEU A CA 1
ATOM 799 C C . LEU A 1 103 ? 2.475 -12.375 7.057 1.00 96.94 103 LEU A C 1
ATOM 801 O O . LEU A 1 103 ? 1.869 -11.725 7.905 1.00 96.94 103 LEU A O 1
ATOM 805 N N . GLU A 1 104 ? 2.347 -13.696 6.927 1.00 96.44 104 GLU A N 1
ATOM 806 C CA . GLU A 1 104 ? 1.492 -14.525 7.787 1.00 96.44 104 GLU A CA 1
ATOM 807 C C . GLU A 1 104 ? 1.927 -14.469 9.255 1.00 96.44 104 GLU A C 1
ATOM 809 O O . GLU A 1 104 ? 1.100 -14.251 10.137 1.00 96.44 104 GLU A O 1
ATOM 814 N N . ASN A 1 105 ? 3.231 -14.574 9.521 1.00 96.94 105 ASN A N 1
ATOM 815 C CA . ASN A 1 105 ? 3.779 -14.494 10.877 1.00 96.94 105 ASN A CA 1
ATOM 816 C C . ASN A 1 105 ? 3.572 -13.116 11.521 1.00 96.94 105 ASN A C 1
ATOM 818 O O . ASN A 1 105 ? 3.423 -13.010 12.737 1.00 96.94 105 ASN A O 1
ATOM 822 N N . ARG A 1 106 ? 3.596 -12.049 10.719 1.00 96.94 106 ARG A N 1
ATOM 823 C CA . ARG A 1 106 ? 3.396 -10.669 11.176 1.00 96.94 106 ARG A CA 1
ATOM 824 C C . ARG A 1 106 ? 1.922 -10.310 11.371 1.00 96.94 106 ARG A C 1
ATOM 826 O O . ARG A 1 106 ? 1.654 -9.347 12.083 1.00 96.94 106 ARG A O 1
ATOM 833 N N . LEU A 1 107 ? 1.006 -11.046 10.740 1.00 97.50 107 LEU A N 1
ATOM 834 C CA . LEU A 1 107 ? -0.443 -10.820 10.757 1.00 97.50 107 LEU A CA 1
ATOM 835 C C . LEU A 1 107 ? -1.210 -12.123 11.053 1.00 97.50 107 LEU A C 1
ATOM 837 O O . LEU A 1 107 ? -2.028 -12.551 10.229 1.00 97.50 107 LEU A O 1
ATOM 841 N N . PRO A 1 108 ? -0.950 -12.791 12.190 1.00 97.12 108 PRO A N 1
ATOM 842 C CA . PRO A 1 108 ? -1.484 -14.125 12.447 1.00 97.12 108 PRO A CA 1
ATOM 843 C C . PRO A 1 108 ? -3.017 -14.157 12.514 1.00 97.12 108 PRO A C 1
ATOM 845 O O . PRO A 1 108 ? -3.616 -15.173 12.161 1.00 97.12 108 PRO A O 1
ATOM 848 N N . VAL A 1 109 ? -3.665 -13.062 12.933 1.00 97.38 109 VAL A N 1
ATOM 849 C CA . VAL A 1 109 ? -5.132 -12.963 12.970 1.00 97.38 109 VAL A CA 1
ATOM 850 C C . VAL A 1 109 ? -5.673 -12.251 11.732 1.00 97.38 109 VAL A C 1
ATOM 852 O O . VAL A 1 109 ? -6.677 -12.682 11.158 1.00 97.38 109 VAL A O 1
ATOM 855 N N . ALA A 1 110 ? -5.017 -11.173 11.297 1.00 97.12 110 ALA A N 1
ATOM 856 C CA . ALA A 1 110 ? -5.520 -10.341 10.213 1.00 97.12 110 ALA A CA 1
ATOM 857 C C . ALA A 1 110 ? -5.400 -10.994 8.829 1.00 97.12 110 ALA A C 1
ATOM 859 O O . ALA A 1 110 ? -6.265 -10.775 7.983 1.00 97.12 110 ALA A O 1
ATOM 860 N N . HIS A 1 111 ? -4.360 -11.799 8.572 1.00 96.69 111 HIS A N 1
ATOM 861 C CA . HIS A 1 111 ? -4.003 -12.226 7.213 1.00 96.69 111 HIS A CA 1
ATOM 862 C C . HIS A 1 111 ? -5.173 -12.861 6.443 1.00 96.69 111 HIS A C 1
ATOM 864 O O . HIS A 1 111 ? -5.456 -12.462 5.315 1.00 96.69 111 HIS A O 1
ATOM 870 N N . GLY A 1 112 ? -5.906 -13.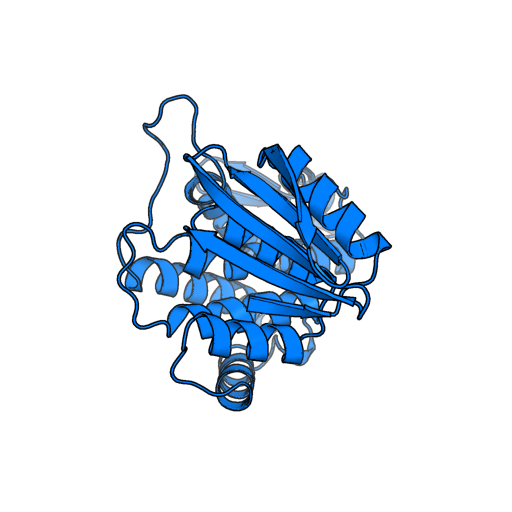794 7.057 1.00 95.88 112 GLY A N 1
ATOM 871 C CA . GLY A 1 112 ? -7.043 -14.468 6.416 1.00 95.88 112 GLY A CA 1
ATOM 872 C C . GLY A 1 112 ? -8.287 -13.592 6.207 1.00 95.88 112 GLY A C 1
ATOM 873 O O . GLY A 1 112 ? -9.201 -14.002 5.498 1.00 95.88 112 GLY A O 1
ATOM 874 N N . ARG A 1 113 ? -8.334 -12.402 6.817 1.00 96.75 113 ARG A N 1
ATOM 875 C CA . ARG A 1 113 ? -9.478 -11.472 6.792 1.00 96.75 113 ARG A CA 1
ATOM 876 C C . ARG A 1 113 ? -9.263 -10.284 5.848 1.00 96.75 113 ARG A C 1
ATOM 878 O O . ARG A 1 113 ? -10.189 -9.516 5.603 1.00 96.75 113 ARG A O 1
ATOM 885 N N . LEU A 1 114 ? -8.051 -10.124 5.319 1.00 97.12 114 LEU A N 1
ATOM 886 C CA . LEU A 1 114 ? -7.690 -9.021 4.434 1.00 97.12 114 LEU A CA 1
ATOM 887 C C . LEU A 1 114 ? -7.945 -9.359 2.964 1.00 97.12 114 LEU A C 1
ATOM 889 O O . LEU A 1 114 ? -7.543 -10.418 2.464 1.00 97.12 114 LEU A O 1
ATOM 893 N N . HIS A 1 115 ? -8.516 -8.395 2.241 1.00 95.12 115 HIS A N 1
ATOM 894 C CA . HIS A 1 115 ? -8.602 -8.433 0.787 1.00 95.12 115 HIS A CA 1
ATOM 895 C C . HIS A 1 115 ? -7.220 -8.671 0.154 1.00 95.12 115 HIS A C 1
ATOM 897 O O . HIS A 1 115 ? -6.193 -8.210 0.662 1.00 95.12 115 HIS A O 1
ATOM 903 N N . GLU A 1 116 ? -7.181 -9.390 -0.972 1.00 92.31 116 GLU A N 1
ATOM 904 C CA . GLU A 1 116 ? -5.928 -9.763 -1.645 1.00 92.31 116 GLU A CA 1
ATOM 905 C C . GLU A 1 116 ? -5.067 -8.542 -1.990 1.00 92.31 116 GLU A C 1
ATOM 907 O O . GLU A 1 116 ? -3.868 -8.549 -1.720 1.00 92.31 116 GLU A O 1
ATOM 912 N N . GLU A 1 117 ? -5.676 -7.467 -2.493 1.00 89.94 117 GLU A N 1
ATOM 913 C CA . GLU A 1 117 ? -4.960 -6.221 -2.802 1.00 89.94 117 GLU A CA 1
ATOM 914 C C . GLU A 1 117 ? -4.281 -5.595 -1.576 1.00 89.94 117 GLU A C 1
ATOM 916 O O . GLU A 1 117 ? -3.157 -5.106 -1.677 1.00 89.94 117 GLU A O 1
ATOM 921 N N . ILE A 1 118 ? -4.897 -5.669 -0.390 1.00 95.00 118 ILE A N 1
ATOM 922 C CA . ILE A 1 118 ? -4.278 -5.165 0.845 1.00 95.00 118 ILE A CA 1
ATOM 923 C C . ILE A 1 118 ? -3.063 -6.025 1.194 1.00 95.00 118 ILE A C 1
ATOM 925 O O . ILE A 1 118 ? -1.980 -5.502 1.460 1.00 95.00 118 ILE A O 1
ATOM 929 N N . ARG A 1 119 ? -3.209 -7.354 1.129 1.00 95.81 119 ARG A N 1
ATOM 930 C CA . ARG A 1 119 ? -2.094 -8.281 1.360 1.00 95.81 119 ARG A CA 1
ATOM 931 C C . ARG A 1 119 ? -0.959 -8.048 0.369 1.00 95.81 119 ARG A C 1
ATOM 933 O O . ARG A 1 119 ? 0.199 -8.072 0.773 1.00 95.81 119 ARG A O 1
ATOM 940 N N . LYS A 1 120 ? -1.271 -7.800 -0.905 1.00 93.00 120 LYS A N 1
ATOM 941 C CA . LYS A 1 120 ? -0.295 -7.529 -1.972 1.00 93.00 120 LYS A CA 1
ATOM 942 C C . LYS A 1 120 ? 0.553 -6.299 -1.646 1.00 93.00 120 LYS A C 1
ATOM 944 O O . LYS A 1 120 ? 1.778 -6.353 -1.731 1.00 93.00 120 LYS A O 1
ATOM 949 N N . GLN A 1 121 ? -0.089 -5.224 -1.192 1.00 93.31 121 GLN A N 1
ATOM 950 C CA . GLN A 1 121 ? 0.585 -3.996 -0.765 1.00 93.31 121 GLN A CA 1
ATOM 951 C C . GLN A 1 121 ? 1.462 -4.208 0.486 1.00 93.31 121 GLN A C 1
ATOM 953 O O . GLN A 1 121 ? 2.604 -3.749 0.527 1.00 93.31 121 GLN A O 1
ATOM 958 N N . LEU A 1 122 ? 0.984 -4.964 1.483 1.00 96.50 122 LEU A N 1
ATOM 959 C CA . LEU A 1 122 ? 1.763 -5.296 2.689 1.00 96.50 122 LEU A CA 1
ATOM 960 C C . LEU A 1 122 ? 2.975 -6.179 2.373 1.00 96.50 122 LEU A C 1
ATOM 962 O O . LEU A 1 122 ? 4.076 -5.919 2.859 1.00 96.50 122 LEU A O 1
ATOM 966 N N . ALA A 1 123 ? 2.793 -7.192 1.525 1.00 95.19 123 ALA A N 1
ATOM 967 C CA . ALA A 1 123 ? 3.866 -8.065 1.064 1.00 95.19 123 ALA A CA 1
ATOM 968 C C . ALA A 1 123 ? 4.929 -7.279 0.289 1.00 95.19 123 ALA A C 1
ATOM 970 O O . ALA A 1 123 ? 6.127 -7.487 0.481 1.00 95.19 123 ALA A O 1
ATOM 971 N N . SER A 1 124 ? 4.492 -6.336 -0.547 1.00 92.06 124 SER A N 1
ATOM 972 C CA . SER A 1 124 ? 5.392 -5.437 -1.253 1.00 92.06 124 SER A CA 1
ATOM 973 C C . SER A 1 124 ? 6.212 -4.573 -0.295 1.00 92.06 124 SER A C 1
ATOM 975 O O . SER A 1 124 ? 7.432 -4.507 -0.431 1.00 92.06 124 SER A O 1
ATOM 977 N N . ALA A 1 125 ? 5.581 -3.975 0.721 1.00 93.38 125 ALA A N 1
ATOM 978 C CA . ALA A 1 125 ? 6.297 -3.211 1.739 1.00 93.38 125 ALA A CA 1
ATOM 979 C C . ALA A 1 125 ? 7.364 -4.065 2.451 1.00 93.38 125 ALA A C 1
ATOM 981 O O . ALA A 1 125 ? 8.494 -3.611 2.636 1.00 93.38 125 ALA A O 1
ATOM 982 N N . LEU A 1 126 ? 7.043 -5.321 2.794 1.00 95.00 126 LEU A N 1
ATOM 983 C CA . LEU A 1 126 ? 8.008 -6.256 3.384 1.00 95.00 126 LEU A CA 1
ATOM 984 C C . LEU A 1 126 ? 9.170 -6.554 2.432 1.00 95.00 126 LEU A C 1
ATOM 986 O O . LEU A 1 126 ? 10.322 -6.456 2.848 1.00 95.00 126 LEU A O 1
ATOM 990 N N . ALA A 1 127 ? 8.898 -6.864 1.163 1.00 92.12 127 ALA A N 1
ATOM 991 C CA . ALA A 1 127 ? 9.945 -7.102 0.170 1.00 92.12 127 ALA A CA 1
ATOM 992 C C . ALA A 1 127 ? 10.854 -5.874 0.006 1.00 92.12 127 ALA A C 1
ATOM 994 O O . ALA A 1 127 ? 12.078 -5.990 0.072 1.00 92.12 127 ALA A O 1
ATOM 995 N N . MET A 1 128 ? 10.265 -4.685 -0.123 1.00 89.50 128 MET A N 1
ATOM 996 C CA . MET A 1 128 ? 11.006 -3.435 -0.278 1.00 89.50 128 MET A CA 1
ATOM 997 C C . MET A 1 128 ? 11.848 -3.093 0.953 1.00 89.50 128 MET A C 1
ATOM 999 O O . MET A 1 128 ? 12.953 -2.576 0.807 1.00 89.50 128 MET A O 1
ATOM 1003 N N . SER A 1 129 ? 11.387 -3.436 2.158 1.00 91.75 129 SER A N 1
ATOM 1004 C CA . SER A 1 129 ? 12.141 -3.199 3.397 1.00 91.75 129 SER A CA 1
ATOM 1005 C C . SER A 1 129 ? 13.463 -3.976 3.491 1.00 91.75 129 SER A C 1
ATOM 1007 O O . SER A 1 129 ? 14.314 -3.652 4.317 1.00 91.75 129 SER A O 1
ATOM 1009 N N . LYS A 1 130 ? 13.647 -4.994 2.639 1.00 91.12 130 LYS A N 1
ATOM 1010 C CA . LYS A 1 130 ? 14.840 -5.852 2.584 1.00 91.12 130 LYS A CA 1
ATOM 1011 C C . LYS A 1 130 ? 15.800 -5.482 1.452 1.00 91.12 130 LYS A C 1
ATOM 1013 O O . LYS A 1 130 ? 16.789 -6.177 1.231 1.00 91.12 130 LYS A O 1
ATOM 1018 N N . VAL A 1 131 ? 15.512 -4.412 0.713 1.00 86.31 131 VAL A N 1
ATOM 1019 C CA . VAL A 1 131 ? 16.388 -3.909 -0.346 1.00 86.31 131 VAL A CA 1
ATOM 1020 C C . VAL A 1 131 ? 17.679 -3.360 0.264 1.00 86.31 131 VAL A C 1
ATOM 1022 O O . VAL A 1 131 ? 17.645 -2.496 1.135 1.00 86.31 131 VAL A O 1
ATOM 1025 N N . GLY A 1 132 ? 18.825 -3.832 -0.227 1.00 79.00 132 GLY A N 1
ATOM 1026 C CA . GLY A 1 132 ? 20.159 -3.394 0.207 1.00 79.00 132 GLY A CA 1
ATOM 1027 C C . GLY A 1 132 ? 20.697 -2.172 -0.543 1.00 79.00 132 GLY A C 1
ATOM 1028 O O . GLY A 1 132 ? 21.895 -2.102 -0.792 1.00 79.00 132 GLY A O 1
ATOM 1029 N N . ILE A 1 133 ? 19.825 -1.254 -0.971 1.00 75.88 133 ILE A N 1
ATOM 1030 C CA . ILE A 1 133 ? 20.195 -0.071 -1.761 1.00 75.88 133 ILE A CA 1
ATOM 1031 C C . ILE A 1 133 ? 20.109 1.165 -0.870 1.00 75.88 133 ILE A C 1
ATOM 1033 O O . ILE A 1 133 ? 19.088 1.393 -0.220 1.00 75.88 133 ILE A O 1
ATOM 1037 N N . GLU A 1 134 ? 21.161 1.982 -0.885 1.00 77.06 134 GLU A N 1
ATOM 1038 C CA . GLU A 1 134 ? 21.134 3.298 -0.257 1.00 77.06 134 GLU A CA 1
ATOM 1039 C C . GLU A 1 134 ? 20.318 4.278 -1.105 1.00 77.06 134 GLU A C 1
ATOM 1041 O O . GLU A 1 134 ? 20.588 4.480 -2.292 1.00 77.06 134 GLU A O 1
ATOM 1046 N N . LEU A 1 135 ? 19.302 4.881 -0.489 1.00 75.94 135 LEU A N 1
ATOM 1047 C CA . LEU A 1 135 ? 18.434 5.880 -1.105 1.00 75.94 135 LEU A CA 1
ATOM 1048 C C . LEU A 1 135 ? 18.568 7.217 -0.374 1.00 75.94 135 LEU A C 1
ATOM 1050 O O . LEU A 1 135 ? 18.728 7.259 0.843 1.00 75.94 135 LEU A O 1
ATOM 1054 N N . GLU A 1 136 ? 18.443 8.317 -1.115 1.00 71.88 136 GLU A N 1
ATOM 1055 C CA . GLU A 1 136 ? 18.328 9.661 -0.528 1.00 71.88 136 GLU A CA 1
ATOM 1056 C C . GLU A 1 136 ? 16.965 9.869 0.158 1.00 71.88 136 GLU A C 1
ATOM 1058 O O . GLU A 1 136 ? 16.839 10.683 1.074 1.00 71.88 136 GLU A O 1
ATOM 1063 N N . ASP A 1 137 ? 15.951 9.113 -0.280 1.00 76.62 137 ASP A N 1
ATOM 1064 C CA . ASP A 1 137 ? 14.608 9.104 0.287 1.00 76.62 137 ASP A CA 1
ATOM 1065 C C . ASP A 1 137 ? 13.998 7.692 0.253 1.00 76.62 137 ASP A C 1
ATOM 1067 O O . ASP A 1 137 ? 13.773 7.101 -0.808 1.00 76.62 137 ASP A O 1
ATOM 1071 N N . TYR A 1 138 ? 13.696 7.160 1.435 1.00 84.19 138 TYR A N 1
ATOM 1072 C CA . TYR A 1 138 ? 13.085 5.850 1.648 1.00 84.19 138 TYR A CA 1
ATOM 1073 C C . TYR A 1 138 ? 11.548 5.905 1.682 1.00 84.19 138 TYR A C 1
ATOM 1075 O O . TYR A 1 138 ? 10.908 4.890 1.955 1.00 84.19 138 TYR A O 1
ATOM 1083 N N . SER A 1 139 ? 10.918 7.046 1.374 1.00 82.25 139 SER A N 1
ATOM 1084 C CA . SER A 1 139 ? 9.449 7.190 1.332 1.00 82.25 139 SER A CA 1
ATOM 1085 C C . SER A 1 139 ? 8.774 6.128 0.458 1.00 82.25 139 SER A C 1
ATOM 1087 O O . SER A 1 139 ? 7.769 5.537 0.854 1.00 82.25 139 SER A O 1
ATOM 1089 N N . ASN A 1 140 ? 9.379 5.801 -0.689 1.00 79.00 140 ASN A N 1
ATOM 1090 C CA . ASN A 1 140 ? 8.879 4.770 -1.605 1.00 79.00 140 ASN A CA 1
ATOM 1091 C C . ASN A 1 140 ? 8.908 3.348 -1.015 1.00 79.00 140 ASN A C 1
ATOM 1093 O O . ASN A 1 140 ? 8.168 2.490 -1.488 1.00 79.00 140 ASN A O 1
ATOM 1097 N N . ILE A 1 141 ? 9.723 3.089 0.015 1.00 86.62 141 ILE A N 1
ATOM 1098 C CA . ILE A 1 141 ? 9.750 1.799 0.719 1.00 86.62 141 ILE A CA 1
ATOM 1099 C C . ILE A 1 141 ? 8.519 1.648 1.618 1.00 86.62 141 ILE A C 1
ATOM 1101 O O . ILE A 1 141 ? 7.921 0.577 1.679 1.00 86.62 141 ILE A O 1
ATOM 1105 N N . ALA A 1 142 ? 8.117 2.726 2.297 1.00 88.56 142 ALA A N 1
ATOM 1106 C CA . ALA A 1 142 ? 6.955 2.730 3.184 1.00 88.56 142 ALA A CA 1
ATOM 1107 C C . ALA A 1 142 ? 5.625 2.922 2.436 1.00 88.56 142 ALA A C 1
ATOM 1109 O O . ALA A 1 142 ? 4.576 2.545 2.948 1.00 88.56 142 ALA A O 1
ATOM 1110 N N . PHE A 1 143 ? 5.641 3.490 1.228 1.00 85.94 143 PHE A N 1
ATOM 1111 C CA . PHE A 1 143 ? 4.423 3.836 0.493 1.00 85.94 143 PHE A CA 1
ATOM 1112 C C . PHE A 1 143 ? 3.429 2.670 0.299 1.00 85.94 143 PHE A C 1
ATOM 1114 O O . PHE A 1 143 ? 2.239 2.883 0.553 1.00 85.94 143 PHE A O 1
ATOM 1121 N N . PRO A 1 144 ? 3.854 1.434 -0.048 1.00 89.62 144 PRO A N 1
ATOM 1122 C CA . PRO A 1 144 ? 2.923 0.312 -0.167 1.00 89.62 144 PRO A CA 1
ATOM 1123 C C . PRO A 1 144 ? 2.188 -0.001 1.146 1.00 89.62 144 PRO A C 1
ATOM 1125 O O . PRO A 1 144 ? 0.995 -0.284 1.125 1.00 89.62 144 PRO A O 1
ATOM 1128 N N . SER A 1 145 ? 2.826 0.135 2.317 1.00 93.75 145 SER A N 1
ATOM 1129 C CA . SER A 1 145 ? 2.130 -0.105 3.593 1.00 93.75 145 SER A CA 1
ATOM 1130 C C . SER A 1 145 ? 1.084 0.975 3.886 1.00 93.75 145 SER A C 1
ATOM 1132 O O . SER A 1 145 ? 0.003 0.670 4.383 1.00 93.75 145 SER A O 1
ATOM 1134 N N . VAL A 1 146 ? 1.338 2.229 3.504 1.00 91.06 146 VAL A N 1
ATOM 1135 C CA . VAL A 1 146 ? 0.348 3.312 3.633 1.00 91.06 146 VAL A CA 1
ATOM 1136 C C . VAL A 1 146 ? -0.857 3.072 2.715 1.00 91.06 146 VAL A C 1
ATOM 1138 O O . VAL A 1 146 ? -1.992 3.271 3.148 1.00 91.06 146 VAL A O 1
ATOM 1141 N N . ARG A 1 147 ? -0.642 2.571 1.490 1.00 88.88 147 ARG A N 1
ATOM 1142 C CA . ARG A 1 147 ? -1.731 2.143 0.590 1.00 88.88 147 ARG A CA 1
ATOM 1143 C C . ARG A 1 147 ? -2.511 0.949 1.135 1.00 88.88 147 ARG A C 1
ATOM 1145 O O . ARG A 1 147 ? -3.731 0.897 1.015 1.00 88.88 147 ARG A O 1
ATOM 1152 N N . ALA A 1 148 ? -1.827 -0.007 1.758 1.00 93.81 148 ALA A N 1
ATOM 1153 C CA . ALA A 1 148 ? -2.500 -1.108 2.436 1.00 93.81 148 ALA A CA 1
ATOM 1154 C C . ALA A 1 148 ? -3.411 -0.606 3.564 1.00 93.81 148 ALA A C 1
ATOM 1156 O O . ALA A 1 148 ? -4.535 -1.082 3.700 1.00 93.81 148 ALA A O 1
ATOM 1157 N N . LEU A 1 149 ? -2.945 0.378 4.342 1.00 95.12 149 LEU A N 1
ATOM 1158 C CA . LEU A 1 149 ? -3.724 0.989 5.417 1.00 95.12 149 LEU A CA 1
ATOM 1159 C C . LEU A 1 149 ? -4.970 1.714 4.886 1.00 95.12 149 LEU A C 1
ATOM 1161 O O . LEU A 1 149 ? -6.035 1.614 5.486 1.00 95.12 149 LEU A O 1
ATOM 1165 N N . GLU A 1 150 ? -4.856 2.395 3.746 1.00 92.56 150 GLU A N 1
ATOM 1166 C CA . GLU A 1 150 ? -5.992 2.994 3.035 1.00 92.56 150 GLU A CA 1
ATOM 11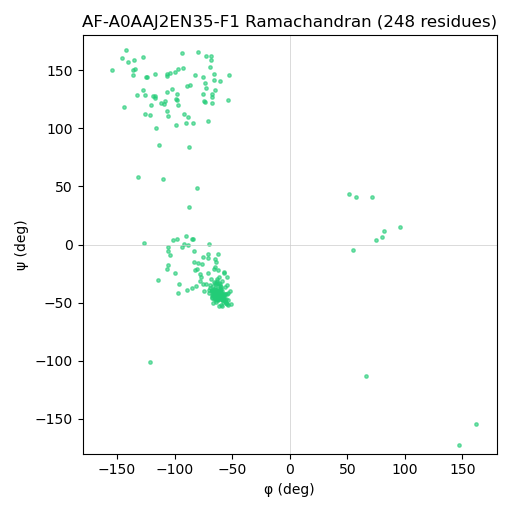67 C C . GLU A 1 150 ? -7.029 1.945 2.623 1.00 92.56 150 GLU A C 1
ATOM 1169 O O . GLU A 1 150 ? -8.207 2.067 2.960 1.00 92.56 150 GLU A O 1
ATOM 1174 N N . GLY A 1 151 ? -6.589 0.880 1.945 1.00 92.81 151 GLY A N 1
ATOM 1175 C CA . GLY A 1 151 ? -7.462 -0.224 1.546 1.00 92.81 151 GLY A CA 1
ATOM 1176 C C . GLY A 1 151 ? -8.137 -0.897 2.743 1.00 92.81 151 GLY A C 1
ATOM 1177 O O . GLY A 1 151 ? -9.328 -1.199 2.692 1.00 92.81 151 GLY A O 1
ATOM 1178 N N . PHE A 1 152 ? -7.404 -1.071 3.843 1.00 96.44 152 PHE A N 1
ATOM 1179 C CA . PHE A 1 152 ? -7.933 -1.586 5.104 1.00 96.44 152 PHE A CA 1
ATOM 1180 C C . PHE A 1 152 ? -9.030 -0.685 5.690 1.00 96.44 152 PHE A C 1
ATOM 1182 O O . PHE A 1 152 ? -10.097 -1.188 6.042 1.00 96.44 152 PHE A O 1
ATOM 1189 N N . LEU A 1 153 ? -8.824 0.637 5.733 1.00 94.88 153 LEU A N 1
ATOM 1190 C CA . LEU A 1 153 ? -9.853 1.581 6.186 1.00 94.88 153 LEU A CA 1
ATOM 1191 C C . LEU A 1 153 ? -11.126 1.446 5.343 1.00 94.88 153 LEU A C 1
ATOM 1193 O O . LEU A 1 153 ? -12.218 1.328 5.894 1.00 94.88 153 LEU A O 1
ATOM 1197 N N . TYR A 1 154 ? -10.999 1.398 4.015 1.00 94.19 154 TYR A N 1
ATOM 1198 C CA . TYR A 1 154 ? -12.148 1.196 3.133 1.00 94.19 154 TYR A CA 1
ATOM 1199 C C . TYR A 1 154 ? -12.861 -0.133 3.365 1.00 94.19 154 TYR A C 1
ATOM 1201 O O . TYR A 1 154 ? -14.092 -0.153 3.432 1.00 94.19 154 TYR A O 1
ATOM 1209 N N . GLN A 1 155 ? -12.107 -1.230 3.481 1.00 95.00 155 GLN A N 1
ATOM 1210 C CA . GLN A 1 155 ? -12.663 -2.556 3.729 1.00 95.00 155 GLN A CA 1
ATOM 1211 C C . GLN A 1 155 ? -13.507 -2.547 5.006 1.00 95.00 155 GLN A C 1
ATOM 1213 O O . GLN A 1 155 ? -14.657 -2.986 4.997 1.00 95.00 155 GLN A O 1
ATOM 1218 N N . GLU A 1 156 ? -12.962 -1.998 6.089 1.00 95.38 156 GLU A N 1
ATOM 1219 C CA . GLU A 1 156 ? -13.609 -2.064 7.393 1.00 95.38 156 GLU A CA 1
ATOM 1220 C C . GLU A 1 156 ? -14.755 -1.069 7.565 1.00 95.38 156 GLU A C 1
ATOM 1222 O O . GLU A 1 156 ? -15.737 -1.396 8.237 1.00 95.38 156 GLU A O 1
ATOM 1227 N N . ILE A 1 157 ? -14.687 0.098 6.920 1.00 93.44 157 ILE A N 1
ATOM 1228 C CA . ILE A 1 157 ? -15.813 1.038 6.845 1.00 93.44 157 ILE A CA 1
ATOM 1229 C C . ILE A 1 157 ? -16.967 0.409 6.052 1.00 93.44 157 ILE A C 1
ATOM 1231 O O . ILE A 1 157 ? -18.113 0.452 6.502 1.00 93.44 157 ILE A O 1
ATOM 1235 N N . ARG A 1 158 ? -16.674 -0.256 4.923 1.00 92.94 158 ARG A N 1
ATOM 1236 C CA . ARG A 1 158 ? -17.684 -1.002 4.153 1.00 92.94 158 ARG A CA 1
ATOM 1237 C C . ARG A 1 158 ? -18.300 -2.142 4.952 1.00 92.94 158 ARG A C 1
ATOM 1239 O O . ARG A 1 158 ? -19.517 -2.309 4.929 1.00 92.94 158 ARG A O 1
ATOM 1246 N N . ALA A 1 159 ? -17.494 -2.880 5.713 1.00 92.62 159 ALA A N 1
ATOM 1247 C CA . ALA A 1 159 ? -17.982 -3.946 6.587 1.00 92.62 159 ALA A CA 1
ATOM 1248 C C . ALA A 1 159 ? -18.938 -3.438 7.689 1.00 92.62 159 ALA A C 1
ATOM 1250 O O . ALA A 1 159 ? -19.746 -4.208 8.198 1.00 92.62 159 ALA A O 1
ATOM 1251 N N . CYS A 1 160 ? -18.890 -2.145 8.031 1.00 90.75 160 CYS A N 1
ATOM 1252 C CA . CYS A 1 160 ? -19.831 -1.490 8.948 1.00 90.75 160 CYS A CA 1
ATOM 1253 C C . CYS A 1 160 ? -21.125 -0.989 8.281 1.00 90.75 160 CYS A C 1
ATOM 1255 O O . CYS A 1 160 ? -21.939 -0.334 8.934 1.00 90.75 160 CYS A O 1
ATOM 1257 N N . GLY A 1 161 ? -21.331 -1.272 6.992 1.00 90.06 161 GLY A N 1
ATOM 1258 C CA . GLY A 1 161 ? -22.519 -0.848 6.246 1.00 90.06 161 GLY A CA 1
ATOM 1259 C C . GLY A 1 161 ? -22.461 0.589 5.725 1.00 90.06 161 GLY A C 1
ATOM 1260 O O . GLY A 1 161 ? -23.477 1.114 5.277 1.00 90.06 161 GLY A O 1
ATOM 1261 N N . LEU A 1 162 ? -21.291 1.231 5.768 1.00 91.06 162 LEU A N 1
ATOM 1262 C CA . LEU A 1 162 ? -21.067 2.551 5.181 1.00 91.06 162 LEU A CA 1
ATOM 1263 C C . LEU A 1 162 ? -20.537 2.406 3.748 1.00 91.06 162 LEU A C 1
ATOM 1265 O O . LEU A 1 162 ? -19.877 1.424 3.417 1.00 91.06 162 LEU A O 1
ATOM 1269 N N . VAL A 1 163 ? -20.801 3.390 2.886 1.00 86.81 163 VAL A N 1
ATOM 1270 C CA . VAL A 1 163 ? -20.356 3.373 1.482 1.00 86.81 163 VAL A CA 1
ATOM 1271 C C . VAL A 1 163 ? -19.374 4.523 1.243 1.00 86.81 163 VAL A C 1
ATOM 1273 O O . VAL A 1 163 ? -19.812 5.660 1.087 1.00 86.81 163 VAL A O 1
ATOM 1276 N N . PRO A 1 164 ? -18.058 4.249 1.236 1.00 82.31 164 PRO A N 1
ATOM 1277 C CA . PRO A 1 164 ? -17.038 5.232 0.887 1.00 82.31 164 PRO A CA 1
ATOM 1278 C C . PRO A 1 164 ? -17.128 5.681 -0.562 1.00 82.31 164 PRO A C 1
ATOM 1280 O O . PRO A 1 164 ? -17.187 4.834 -1.457 1.00 82.31 164 PRO A O 1
ATOM 1283 N N . ASP A 1 165 ? -17.068 6.999 -0.773 1.00 76.00 165 ASP A N 1
ATOM 1284 C CA . ASP A 1 165 ? -16.831 7.590 -2.090 1.00 76.00 165 ASP A CA 1
ATOM 1285 C C . ASP A 1 165 ? -15.464 7.122 -2.624 1.00 76.00 165 ASP A C 1
ATOM 1287 O O . ASP A 1 165 ? -14.467 7.034 -1.892 1.00 76.00 165 ASP A O 1
ATOM 1291 N N . GLU A 1 166 ? -15.420 6.848 -3.924 1.00 64.94 166 GLU A N 1
ATOM 1292 C CA . GLU A 1 166 ? -14.226 6.463 -4.674 1.00 64.94 166 GLU A CA 1
ATOM 1293 C C . GLU A 1 166 ? -13.114 7.516 -4.555 1.00 64.94 166 GLU A C 1
ATOM 1295 O O . GLU A 1 166 ? -11.934 7.188 -4.649 1.00 64.94 166 GLU A O 1
ATOM 1300 N N . LYS A 1 167 ? -13.466 8.778 -4.267 1.00 63.91 167 LYS A N 1
ATOM 1301 C CA . LYS A 1 167 ? -12.506 9.881 -4.086 1.00 63.91 167 LYS A CA 1
ATOM 1302 C C . LYS A 1 167 ? -11.742 9.870 -2.755 1.00 63.91 167 LYS A C 1
ATOM 1304 O O . LYS A 1 167 ? -10.791 10.638 -2.603 1.00 63.91 167 LYS A O 1
ATOM 1309 N N . GLY A 1 168 ? -12.127 9.030 -1.792 1.00 63.00 168 GLY A N 1
ATOM 1310 C CA . GLY A 1 168 ? -11.320 8.769 -0.591 1.00 63.00 168 GLY A CA 1
ATOM 1311 C C . GLY A 1 168 ? -11.235 9.874 0.439 1.00 63.00 168 GLY A C 1
ATOM 1312 O O . GLY A 1 168 ? -10.182 10.105 1.040 1.00 63.00 168 GLY A O 1
ATOM 1313 N N . ASN A 1 169 ? -12.361 10.535 0.687 1.00 80.06 169 ASN A N 1
ATOM 1314 C CA . ASN A 1 169 ? -12.463 11.506 1.761 1.00 80.06 169 ASN A CA 1
ATOM 1315 C C . ASN A 1 169 ? -12.851 10.838 3.092 1.00 80.06 169 ASN A C 1
ATOM 1317 O O . ASN A 1 169 ? -14.011 10.835 3.495 1.00 80.06 169 ASN A O 1
ATOM 1321 N N . PHE A 1 170 ? -11.869 10.302 3.821 1.00 88.06 170 PHE A N 1
ATOM 1322 C CA . PHE A 1 170 ? -12.111 9.743 5.161 1.00 88.06 170 PHE A CA 1
ATOM 1323 C C . PHE A 1 170 ? -12.564 10.788 6.200 1.00 88.06 170 PHE A C 1
ATOM 1325 O O . PHE A 1 170 ? -13.074 10.409 7.257 1.00 88.06 170 PHE A O 1
ATOM 1332 N N . GLY A 1 171 ? -12.460 12.088 5.891 1.00 85.94 171 GLY A N 1
ATOM 1333 C CA . GLY A 1 171 ? -13.047 13.169 6.693 1.00 85.94 171 GLY A CA 1
ATOM 1334 C C . GLY A 1 171 ? -14.577 13.104 6.790 1.00 85.94 171 GLY A C 1
ATOM 1335 O O . GLY A 1 171 ? -15.186 13.831 7.571 1.00 85.94 171 GLY A O 1
ATOM 1336 N N . GLU A 1 172 ? -15.223 12.219 6.027 1.00 88.31 172 GLU A N 1
ATOM 1337 C CA . GLU A 1 172 ? -16.650 11.939 6.162 1.00 88.31 172 GLU A CA 1
ATOM 1338 C C . GLU A 1 172 ? -16.996 10.988 7.317 1.00 88.31 172 GLU A C 1
ATOM 1340 O O . GLU A 1 172 ? -18.155 10.953 7.738 1.00 88.31 172 GLU A O 1
ATOM 1345 N N . TYR A 1 173 ? -16.009 10.272 7.856 1.00 91.38 173 TYR A N 1
ATOM 1346 C CA . TYR A 1 173 ? -16.185 9.287 8.929 1.00 91.38 173 TYR A CA 1
ATOM 1347 C C . TYR A 1 173 ? -15.488 9.695 10.219 1.00 91.38 173 TYR A C 1
ATOM 1349 O O . TYR A 1 173 ? -15.966 9.368 11.307 1.00 91.38 173 TYR A O 1
ATOM 1357 N N . PHE A 1 174 ? -14.380 10.424 10.095 1.00 92.81 174 PHE A N 1
ATOM 1358 C CA . PHE A 1 174 ? -13.538 10.803 11.217 1.00 92.81 174 PHE A CA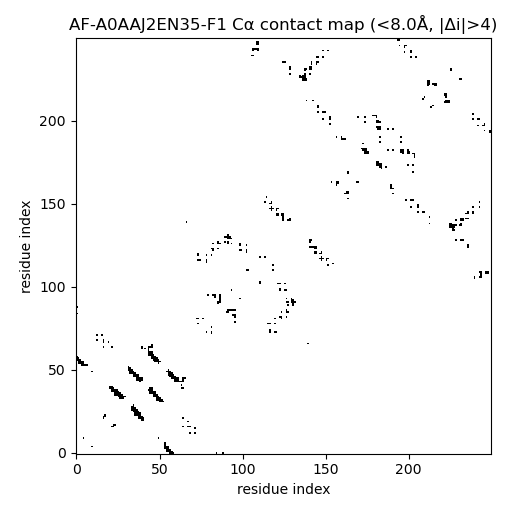 1
ATOM 1359 C C . PHE A 1 174 ? -13.350 12.311 11.299 1.00 92.81 174 PHE A C 1
ATOM 1361 O O . PHE A 1 174 ? -13.210 13.002 10.290 1.00 92.81 174 PHE A O 1
ATOM 1368 N N . GLU A 1 175 ? -13.294 12.801 12.527 1.00 90.88 175 GLU A N 1
ATOM 1369 C CA . GLU A 1 175 ? -12.967 14.177 12.865 1.00 90.88 175 GLU A CA 1
ATOM 1370 C C . GLU A 1 175 ? -11.533 14.244 13.400 1.00 90.88 175 GLU A C 1
ATOM 1372 O O . GLU A 1 175 ? -11.032 13.298 14.017 1.00 90.88 175 GLU A O 1
ATOM 1377 N N . VAL A 1 176 ? -10.862 15.364 13.130 1.00 89.00 176 VAL A N 1
ATOM 1378 C CA . VAL A 1 176 ? -9.474 15.595 13.532 1.00 89.00 176 VAL A CA 1
ATOM 1379 C C . VAL A 1 176 ? -9.416 16.837 14.408 1.00 89.00 176 VAL A C 1
ATOM 1381 O O . VAL A 1 176 ? -9.591 17.953 13.923 1.00 89.00 176 VAL A O 1
ATOM 1384 N N . ASN A 1 177 ? -9.114 16.642 15.689 1.00 86.19 177 ASN A N 1
ATOM 1385 C CA . ASN A 1 177 ? -8.904 17.713 16.660 1.00 86.19 177 ASN A CA 1
ATOM 1386 C C . ASN A 1 177 ? -7.440 17.704 17.105 1.00 86.19 177 ASN A C 1
ATOM 1388 O O . ASN A 1 177 ? -7.060 17.072 18.095 1.00 86.19 177 ASN A O 1
ATOM 1392 N N . GLY A 1 178 ? -6.587 18.383 16.338 1.00 81.81 178 GLY A N 1
ATOM 1393 C CA . GLY A 1 178 ? -5.143 18.362 16.562 1.00 81.81 178 GLY A CA 1
ATOM 1394 C C . GLY A 1 178 ? -4.557 16.969 16.313 1.00 81.81 178 GLY A C 1
ATOM 1395 O O . GLY A 1 178 ? -4.530 16.504 15.178 1.00 81.81 178 GLY A O 1
ATOM 1396 N N . SER A 1 179 ? -4.063 16.310 17.364 1.00 80.06 179 SER A N 1
ATOM 1397 C CA . SER A 1 179 ? -3.526 14.940 17.303 1.00 80.06 179 SER A CA 1
ATOM 1398 C C . SER A 1 179 ? -4.556 13.855 17.632 1.00 80.06 179 SER A C 1
ATOM 1400 O O . SER A 1 179 ? -4.220 12.670 17.602 1.00 80.06 179 SER A O 1
ATOM 1402 N N . ILE A 1 180 ? -5.787 14.246 17.965 1.00 86.19 180 ILE A N 1
ATOM 1403 C CA . ILE A 1 180 ? -6.860 13.336 18.355 1.00 86.19 180 ILE A CA 1
ATOM 1404 C C . ILE A 1 180 ? -7.748 13.075 17.141 1.00 86.19 180 ILE A C 1
ATOM 1406 O O . ILE A 1 180 ? -8.210 14.010 16.488 1.00 86.19 180 ILE A O 1
ATOM 1410 N N . TYR A 1 181 ? -7.988 11.794 16.873 1.00 92.06 181 TYR A N 1
ATOM 1411 C CA . TYR A 1 181 ? -8.844 11.314 15.796 1.00 92.06 181 TYR A CA 1
ATOM 1412 C C . TYR A 1 181 ? -10.019 10.565 16.414 1.00 92.06 181 TYR A C 1
ATOM 1414 O O . TYR A 1 181 ? -9.810 9.645 17.207 1.00 92.06 181 TYR A O 1
ATOM 1422 N N . THR A 1 182 ? -11.240 10.949 16.059 1.00 92.81 182 THR A N 1
ATOM 1423 C CA . THR A 1 182 ? -12.474 10.357 16.595 1.00 92.81 182 THR A CA 1
ATOM 1424 C C . THR A 1 182 ? -13.475 10.085 15.482 1.00 92.81 182 THR A C 1
ATOM 1426 O O . THR A 1 182 ? -13.398 10.657 14.398 1.00 92.81 182 THR A O 1
ATOM 1429 N N . VAL A 1 183 ? -14.416 9.178 15.739 1.00 93.75 183 VAL A N 1
ATOM 1430 C CA . VAL A 1 183 ? -15.545 8.915 14.840 1.00 93.75 183 VAL A CA 1
ATOM 1431 C C . VAL A 1 183 ? -16.532 10.078 14.913 1.00 93.75 183 VAL A C 1
ATOM 1433 O O . VAL A 1 183 ? -16.896 10.524 16.001 1.00 93.75 183 VAL A O 1
ATOM 1436 N N . LEU A 1 184 ? -17.005 10.542 13.759 1.00 92.75 184 LEU A N 1
ATOM 1437 C CA . LEU A 1 184 ? -18.049 11.562 13.691 1.00 92.75 184 LEU A CA 1
ATOM 1438 C C . LEU A 1 184 ? -19.368 11.027 14.248 1.00 92.75 184 LEU A C 1
ATOM 1440 O O . LEU A 1 184 ? -19.762 9.902 13.950 1.00 92.75 184 LEU A O 1
ATOM 1444 N N . SER A 1 185 ? -20.113 11.860 14.976 1.00 89.88 185 SER A N 1
ATOM 1445 C CA . SER A 1 185 ? -21.341 11.432 15.667 1.00 89.88 185 SER A CA 1
ATOM 1446 C C . SER A 1 185 ? -22.368 10.767 14.741 1.00 89.88 185 SER A C 1
ATOM 1448 O O . SER A 1 185 ? -23.015 9.806 15.138 1.00 89.88 185 SER A O 1
ATOM 1450 N N . ARG A 1 186 ? -22.468 11.213 13.479 1.00 88.88 186 ARG A N 1
ATOM 1451 C CA . ARG A 1 186 ? -23.355 10.611 12.461 1.00 88.88 186 ARG A CA 1
ATOM 1452 C C . ARG A 1 186 ? -22.987 9.173 12.068 1.00 88.88 186 ARG A C 1
ATOM 1454 O O . ARG A 1 186 ? -23.810 8.474 11.496 1.00 88.88 186 ARG A O 1
ATOM 1461 N N . CYS A 1 187 ? -21.755 8.751 12.336 1.00 91.00 187 CYS A N 1
ATOM 1462 C CA . CYS A 1 187 ? -21.247 7.415 12.041 1.00 91.00 187 CYS A CA 1
ATOM 1463 C C . CYS A 1 187 ? -21.122 6.547 13.301 1.00 91.00 187 CYS A C 1
ATOM 1465 O O . CYS A 1 187 ? -20.741 5.387 13.179 1.00 91.00 187 CYS A O 1
ATOM 1467 N N . ALA A 1 188 ? -21.434 7.077 14.491 1.00 89.12 188 ALA A N 1
ATOM 1468 C CA . ALA A 1 188 ? -21.193 6.404 15.768 1.00 89.12 188 ALA A CA 1
ATOM 1469 C C . ALA A 1 188 ? -21.950 5.071 15.913 1.00 89.12 188 ALA A C 1
ATOM 1471 O O . ALA A 1 188 ? -21.421 4.140 16.511 1.00 89.12 188 ALA A O 1
ATOM 1472 N N . GLU A 1 189 ? -23.148 4.952 15.329 1.00 90.44 189 GLU A N 1
ATOM 1473 C CA . GLU A 1 189 ? -23.914 3.694 15.331 1.00 90.44 189 GLU A CA 1
ATOM 1474 C C . GLU A 1 189 ? -23.237 2.600 14.491 1.00 90.44 189 GLU A C 1
ATOM 1476 O O . GLU A 1 189 ? -23.197 1.439 14.890 1.00 90.44 189 GLU A O 1
ATOM 1481 N N . HIS A 1 190 ? -22.661 2.972 13.345 1.00 91.00 190 HIS A N 1
ATOM 1482 C CA . HIS A 1 190 ? -21.987 2.043 12.433 1.00 91.00 190 HIS A CA 1
ATOM 1483 C C . HIS A 1 190 ? -20.556 1.715 12.877 1.00 91.00 190 HIS A C 1
ATOM 1485 O O . HIS A 1 190 ? -20.079 0.595 12.699 1.00 91.00 190 HIS A O 1
ATOM 1491 N N . LEU A 1 191 ? -19.857 2.695 13.447 1.00 90.56 191 LEU A N 1
ATOM 1492 C CA . LEU A 1 191 ? -18.469 2.611 13.895 1.00 90.56 191 LEU A CA 1
ATOM 1493 C C . LEU A 1 191 ? -18.410 2.636 15.429 1.00 90.56 191 LEU A C 1
ATOM 1495 O O . LEU A 1 191 ? -17.754 3.489 16.025 1.00 90.56 191 LEU A O 1
ATOM 1499 N N . ALA A 1 192 ? -19.114 1.696 16.059 1.00 89.75 192 ALA A N 1
ATOM 1500 C CA . ALA A 1 192 ? -19.150 1.555 17.510 1.00 89.75 192 ALA A CA 1
ATOM 1501 C C . ALA A 1 192 ? -17.800 1.091 18.095 1.00 89.75 192 ALA A C 1
ATOM 1503 O O . ALA A 1 192 ? -16.938 0.546 17.397 1.00 89.75 192 ALA A O 1
ATOM 1504 N N . GLU A 1 193 ? -17.611 1.288 19.399 1.00 89.88 193 GLU A N 1
ATOM 1505 C CA . GLU A 1 193 ? -16.436 0.793 20.125 1.00 89.88 193 GLU A CA 1
ATOM 1506 C C . GLU A 1 193 ? -16.392 -0.751 20.171 1.00 89.88 193 GLU A C 1
ATOM 1508 O O . GLU A 1 193 ? -17.444 -1.389 20.247 1.00 89.88 193 GLU A O 1
ATOM 1513 N N . PRO A 1 194 ? -15.195 -1.375 20.158 1.00 92.12 194 PRO A N 1
ATOM 1514 C CA . PRO A 1 194 ? -13.869 -0.754 20.051 1.00 92.12 194 PRO A CA 1
ATOM 1515 C C . PRO A 1 194 ? -13.450 -0.441 18.602 1.00 92.12 194 PRO A C 1
ATOM 1517 O O . PRO A 1 194 ? -12.403 0.158 18.363 1.00 92.12 194 PRO A O 1
ATOM 1520 N N . LYS A 1 195 ? -14.251 -0.858 17.612 1.00 92.12 195 LYS A N 1
ATOM 1521 C CA . LYS A 1 195 ? -13.918 -0.769 16.185 1.00 92.12 195 LYS A CA 1
ATOM 1522 C C . LYS A 1 195 ? -13.657 0.677 15.749 1.00 92.12 195 LYS A C 1
ATOM 1524 O O . LYS A 1 195 ? -12.657 0.957 15.086 1.00 92.12 195 LYS A O 1
ATOM 1529 N N . GLY A 1 196 ? -14.539 1.591 16.148 1.00 92.81 196 GLY A N 1
ATOM 1530 C CA . GLY A 1 196 ? -14.477 3.008 15.800 1.00 92.81 196 GLY A CA 1
ATOM 1531 C C . GLY A 1 196 ? -13.185 3.696 16.237 1.00 92.81 196 GLY A C 1
ATOM 1532 O O . GLY A 1 196 ? -12.532 4.341 15.416 1.00 92.81 196 GLY A O 1
ATOM 1533 N N . SER A 1 197 ? -12.775 3.524 17.498 1.00 93.12 197 SER A N 1
ATOM 1534 C CA . SER A 1 197 ? -11.554 4.148 18.025 1.00 93.12 197 SER A CA 1
ATOM 1535 C C . SER A 1 197 ? -10.285 3.611 17.366 1.00 93.12 197 SER A C 1
ATOM 1537 O O . SER A 1 197 ? -9.381 4.386 17.039 1.00 93.12 197 SER A O 1
ATOM 1539 N N . ILE A 1 198 ? -10.219 2.304 17.098 1.00 94.69 198 ILE A N 1
ATOM 1540 C CA . ILE A 1 198 ? -9.069 1.697 16.415 1.00 94.69 198 ILE A CA 1
ATOM 1541 C C . ILE A 1 198 ? -8.971 2.210 14.973 1.00 94.69 198 ILE A C 1
ATOM 1543 O O . ILE A 1 198 ? -7.882 2.597 14.538 1.00 94.69 198 ILE A O 1
ATOM 1547 N N . LEU A 1 199 ? -10.096 2.284 14.249 1.00 95.25 199 LEU A N 1
ATOM 1548 C CA . LEU A 1 199 ? -10.128 2.832 12.890 1.00 95.25 199 LEU A CA 1
ATOM 1549 C C . LEU A 1 199 ? -9.788 4.324 12.854 1.00 95.25 199 LEU A C 1
ATOM 1551 O O . LEU A 1 199 ? -9.056 4.748 11.964 1.00 95.25 199 LEU A O 1
ATOM 1555 N N . ALA A 1 200 ? -10.232 5.110 13.836 1.00 94.25 200 ALA A N 1
ATOM 1556 C CA . ALA A 1 200 ? -9.849 6.515 13.943 1.00 94.25 200 ALA A CA 1
ATOM 1557 C C . ALA A 1 200 ? -8.331 6.667 14.166 1.00 94.25 200 ALA A C 1
ATOM 1559 O O . ALA A 1 200 ? -7.678 7.488 13.521 1.00 94.25 200 ALA A O 1
ATOM 1560 N N . GLY A 1 201 ? -7.734 5.813 15.004 1.00 93.44 201 GLY A N 1
ATOM 1561 C CA . GLY A 1 201 ? -6.282 5.756 15.189 1.00 93.44 201 GLY A CA 1
ATOM 1562 C C . GLY A 1 201 ? -5.521 5.332 13.925 1.00 93.44 201 GLY A C 1
ATOM 1563 O O . GLY A 1 201 ? -4.472 5.901 13.612 1.00 93.44 201 GLY A O 1
ATOM 1564 N N . ALA A 1 202 ? -6.049 4.362 13.174 1.00 94.19 202 ALA A N 1
ATOM 1565 C CA . ALA A 1 202 ? -5.513 3.955 11.875 1.00 94.19 202 ALA A CA 1
ATOM 1566 C C . ALA A 1 202 ? -5.598 5.097 10.848 1.00 94.19 202 ALA A C 1
ATOM 1568 O O . ALA A 1 202 ? -4.618 5.377 10.156 1.00 94.19 202 ALA A O 1
ATOM 1569 N N . TYR A 1 203 ? -6.718 5.822 10.811 1.00 93.12 203 TYR A N 1
ATOM 1570 C CA . TYR A 1 203 ? -6.872 7.009 9.977 1.00 93.12 203 TYR A CA 1
ATOM 1571 C C . TYR A 1 203 ? -5.860 8.096 10.346 1.00 93.12 203 TYR A C 1
ATOM 1573 O O . TYR A 1 203 ? -5.244 8.670 9.453 1.00 93.12 203 TYR A O 1
ATOM 1581 N N . GLY A 1 204 ? -5.590 8.324 11.634 1.00 91.12 204 GLY A N 1
ATOM 1582 C CA . GLY A 1 204 ? -4.556 9.271 12.050 1.00 91.12 204 GLY A CA 1
ATOM 1583 C C . GLY A 1 204 ? -3.151 8.898 11.577 1.00 91.12 204 GLY A C 1
ATOM 1584 O O . GLY A 1 204 ? -2.390 9.760 11.123 1.00 91.12 204 GLY A O 1
ATOM 1585 N N . LEU A 1 205 ? -2.812 7.604 11.598 1.00 90.88 205 LEU A N 1
ATOM 1586 C CA . LEU A 1 205 ? -1.570 7.119 10.998 1.00 90.88 205 LEU A CA 1
ATOM 1587 C C . LEU A 1 205 ? -1.556 7.399 9.489 1.00 90.88 205 LEU A C 1
ATOM 1589 O O . LEU A 1 205 ? -0.635 8.066 9.019 1.00 90.88 205 LEU A O 1
ATOM 1593 N N . TYR A 1 206 ? -2.585 6.977 8.754 1.00 90.69 206 TYR A N 1
ATOM 1594 C CA . TYR A 1 206 ? -2.706 7.213 7.313 1.00 90.69 206 TYR A CA 1
ATOM 1595 C C . TYR A 1 206 ? -2.608 8.705 6.952 1.00 90.69 206 TYR A C 1
ATOM 1597 O O . TYR A 1 206 ? -1.773 9.084 6.129 1.00 90.69 206 TYR A O 1
ATOM 1605 N N . HIS A 1 207 ? -3.381 9.567 7.617 1.00 86.06 207 HIS A N 1
ATOM 1606 C CA . HIS A 1 207 ? -3.411 11.007 7.374 1.00 86.06 207 HIS A CA 1
ATOM 1607 C C . HIS A 1 207 ? -2.026 11.635 7.586 1.00 86.06 207 HIS A C 1
ATOM 1609 O O . HIS A 1 207 ? -1.574 12.432 6.755 1.00 86.06 207 HIS A O 1
ATOM 1615 N N . SER A 1 208 ? -1.324 11.255 8.659 1.00 82.62 208 SER A N 1
ATOM 1616 C CA . SER A 1 208 ? 0.016 11.777 8.956 1.00 82.62 208 SER A CA 1
ATOM 1617 C C . SER A 1 208 ? 1.072 11.371 7.921 1.00 82.62 208 SER A C 1
ATOM 1619 O O . SER A 1 208 ? 2.009 12.130 7.674 1.00 82.62 208 SER A O 1
ATOM 1621 N N . GLN A 1 209 ? 0.934 10.187 7.311 1.00 80.06 209 GLN A N 1
ATOM 1622 C CA . GLN A 1 209 ? 1.903 9.671 6.343 1.00 80.06 209 GLN A CA 1
ATOM 1623 C C . GLN A 1 209 ? 1.580 10.101 4.907 1.00 80.06 209 GLN A C 1
ATOM 1625 O O . GLN A 1 209 ? 2.495 10.475 4.178 1.00 80.06 209 GLN A O 1
ATOM 1630 N N . ARG A 1 210 ? 0.304 10.137 4.496 1.00 72.00 210 ARG A N 1
ATOM 1631 C CA . ARG A 1 210 ? -0.101 10.558 3.141 1.00 72.00 210 ARG A CA 1
ATOM 1632 C C . ARG A 1 210 ? 0.349 11.986 2.835 1.00 72.00 210 ARG A C 1
ATOM 1634 O O . ARG A 1 210 ? 0.938 12.233 1.788 1.00 72.00 210 ARG A O 1
ATOM 1641 N N . HIS A 1 211 ? 0.126 12.918 3.761 1.00 59.91 211 HIS A N 1
ATOM 1642 C CA . HIS A 1 211 ? 0.514 14.317 3.560 1.00 59.91 211 HIS A CA 1
ATOM 1643 C C . HIS A 1 211 ? 2.032 14.532 3.534 1.00 59.91 211 HIS A C 1
ATOM 1645 O O . HIS A 1 211 ? 2.489 15.445 2.854 1.00 59.91 211 HIS A O 1
ATOM 1651 N N . GLY A 1 212 ? 2.805 13.707 4.250 1.00 56.47 212 GLY A N 1
ATOM 1652 C CA . GLY A 1 212 ? 4.264 13.825 4.310 1.00 56.47 212 GLY A CA 1
ATOM 1653 C C . GLY A 1 212 ? 4.997 13.129 3.162 1.00 56.47 212 GLY A C 1
ATOM 1654 O O . GLY A 1 212 ? 5.987 13.672 2.681 1.00 56.47 212 GLY A O 1
ATOM 1655 N N . LEU A 1 213 ? 4.505 11.960 2.728 1.00 56.56 213 LEU A N 1
ATOM 1656 C CA . LEU A 1 213 ? 5.183 11.071 1.774 1.00 56.56 213 LEU A CA 1
ATOM 1657 C C . LEU A 1 213 ? 4.660 11.188 0.331 1.00 56.56 213 LEU A C 1
ATOM 1659 O O . LEU A 1 213 ? 5.387 10.846 -0.596 1.00 56.56 213 LEU A O 1
ATOM 1663 N N . ALA A 1 214 ? 3.410 11.627 0.119 1.00 46.34 214 ALA A N 1
ATOM 1664 C CA . ALA A 1 214 ? 2.762 11.569 -1.201 1.00 46.34 214 ALA A CA 1
ATOM 1665 C C . ALA A 1 214 ? 2.635 12.926 -1.920 1.00 46.34 214 ALA A C 1
ATOM 1667 O O . ALA A 1 214 ? 2.432 12.952 -3.134 1.00 46.34 214 ALA A O 1
ATOM 1668 N N . HIS A 1 215 ? 2.761 14.058 -1.216 1.00 49.19 215 HIS A N 1
ATOM 1669 C CA . HIS A 1 215 ? 2.578 15.386 -1.810 1.00 49.19 215 HIS A CA 1
ATOM 1670 C C . HIS A 1 215 ? 3.699 16.360 -1.440 1.00 49.19 215 HIS A C 1
ATOM 1672 O O . HIS A 1 215 ? 3.987 16.590 -0.268 1.00 49.19 215 HIS A O 1
ATOM 1678 N N . MET A 1 216 ? 4.288 17.002 -2.457 1.00 44.22 216 MET A N 1
ATOM 1679 C CA . MET A 1 216 ? 5.127 18.178 -2.242 1.00 44.22 216 MET A CA 1
ATOM 1680 C C . MET A 1 216 ? 4.251 19.380 -1.891 1.00 44.22 216 MET A C 1
ATOM 1682 O O . MET A 1 216 ? 3.357 19.742 -2.655 1.00 44.22 216 MET A O 1
ATOM 1686 N N . THR A 1 217 ? 4.487 20.002 -0.736 1.00 39.16 217 THR A N 1
ATOM 1687 C CA . THR A 1 217 ? 3.790 21.234 -0.353 1.00 39.16 217 THR A CA 1
ATOM 1688 C C . THR A 1 217 ? 4.340 22.432 -1.128 1.00 39.16 217 THR A C 1
ATOM 1690 O O . THR A 1 217 ? 5.537 22.524 -1.395 1.00 39.16 217 THR A O 1
ATOM 1693 N N . VAL A 1 218 ? 3.454 23.375 -1.471 1.00 39.75 218 VAL A N 1
ATOM 1694 C CA . VAL A 1 218 ? 3.756 24.592 -2.260 1.00 39.75 218 VAL A CA 1
ATOM 1695 C C . VAL A 1 218 ? 4.900 25.416 -1.654 1.00 39.75 218 VAL A C 1
ATOM 1697 O O . VAL A 1 218 ? 5.634 26.090 -2.367 1.00 39.75 218 VAL A O 1
ATOM 1700 N N . THR A 1 219 ? 5.087 25.337 -0.339 1.00 41.84 219 THR A N 1
ATOM 1701 C CA . THR A 1 219 ? 6.115 26.068 0.403 1.00 41.84 219 THR A CA 1
ATOM 1702 C C . THR A 1 219 ? 7.468 25.357 0.505 1.00 41.84 219 THR A C 1
ATOM 1704 O O . THR A 1 219 ? 8.356 25.931 1.120 1.00 41.84 219 THR A O 1
ATOM 1707 N N . LEU A 1 220 ? 7.669 24.145 -0.045 1.00 45.44 220 LEU A N 1
ATOM 1708 C CA . LEU A 1 220 ? 8.890 23.307 0.102 1.00 45.44 220 LEU A CA 1
ATOM 1709 C C . LEU A 1 220 ? 9.321 22.992 1.559 1.00 45.44 220 LEU A C 1
ATOM 1711 O O . LEU A 1 220 ? 10.238 22.209 1.780 1.00 45.44 220 LEU A O 1
ATOM 1715 N N . VAL A 1 221 ? 8.651 23.561 2.564 1.00 36.78 221 VAL A N 1
ATOM 1716 C CA . VAL A 1 221 ? 8.981 23.483 3.999 1.00 36.78 221 VAL A CA 1
ATOM 1717 C C . VAL A 1 221 ? 8.266 22.311 4.704 1.00 36.78 221 VAL A C 1
ATOM 1719 O O . VAL A 1 221 ? 8.468 22.087 5.892 1.00 36.78 221 VAL A O 1
ATOM 1722 N N . GLY A 1 222 ? 7.460 21.512 3.992 1.00 39.16 222 GLY A N 1
ATOM 1723 C CA . GLY A 1 222 ? 6.669 20.419 4.584 1.00 39.16 222 GLY A CA 1
ATOM 1724 C C . GLY A 1 222 ? 6.837 19.034 3.953 1.00 39.16 222 GLY A C 1
ATOM 1725 O O . GLY A 1 222 ? 6.163 18.105 4.387 1.00 39.16 222 GLY A O 1
ATOM 1726 N N . THR A 1 223 ? 7.691 18.868 2.940 1.00 51.75 223 THR A N 1
ATOM 1727 C CA . THR A 1 223 ? 8.009 17.546 2.374 1.00 51.75 223 THR A CA 1
ATOM 1728 C C . THR A 1 223 ? 8.853 16.753 3.357 1.00 51.75 223 THR A C 1
ATOM 1730 O O . THR A 1 223 ? 10.037 17.047 3.541 1.00 51.75 223 THR A O 1
ATOM 1733 N N . ARG A 1 224 ? 8.251 15.753 4.002 1.00 64.44 224 ARG A N 1
ATOM 1734 C CA . ARG A 1 224 ? 8.976 14.844 4.886 1.00 64.44 224 ARG A CA 1
ATOM 1735 C C . ARG A 1 224 ? 9.596 13.743 4.034 1.00 64.44 224 ARG A C 1
ATOM 1737 O O . ARG A 1 224 ? 8.897 12.832 3.618 1.00 64.44 224 ARG A O 1
ATOM 1744 N N . THR A 1 225 ? 10.903 13.812 3.821 1.00 70.00 225 THR A N 1
ATOM 1745 C CA . THR A 1 225 ? 11.661 12.673 3.294 1.00 70.00 225 THR A CA 1
ATOM 1746 C C . THR A 1 225 ? 12.001 11.712 4.429 1.00 70.00 225 THR A C 1
ATOM 1748 O O . THR A 1 225 ? 12.231 12.136 5.567 1.00 70.00 225 THR A O 1
ATOM 1751 N N . LEU A 1 226 ? 12.022 10.413 4.134 1.00 80.31 226 LEU A N 1
ATOM 1752 C CA . LEU A 1 226 ? 12.546 9.410 5.056 1.00 80.31 226 LEU A CA 1
ATOM 1753 C C . LEU A 1 226 ? 14.019 9.230 4.722 1.00 80.31 226 LEU A C 1
ATOM 1755 O O . LEU A 1 226 ? 14.356 8.748 3.648 1.00 80.31 226 LEU A O 1
ATOM 1759 N N . ARG A 1 227 ? 14.911 9.644 5.618 1.00 81.06 227 ARG A N 1
ATOM 1760 C CA . ARG A 1 227 ? 16.357 9.660 5.353 1.00 81.06 227 ARG A CA 1
ATOM 1761 C C . ARG A 1 227 ? 17.009 8.310 5.598 1.00 81.06 227 ARG A C 1
ATOM 1763 O O . ARG A 1 227 ? 18.150 8.101 5.199 1.00 81.06 227 ARG A O 1
ATOM 1770 N N . THR A 1 228 ? 16.312 7.407 6.284 1.00 87.12 228 THR A N 1
ATOM 1771 C CA . THR A 1 228 ? 16.844 6.088 6.622 1.00 87.12 228 THR A CA 1
ATOM 1772 C C . THR A 1 228 ? 15.840 4.979 6.341 1.00 87.12 228 THR A C 1
ATOM 1774 O O . THR A 1 228 ? 14.629 5.150 6.493 1.00 87.12 228 THR A O 1
ATOM 1777 N N . MET A 1 229 ? 16.363 3.792 6.026 1.00 89.44 229 MET A N 1
ATOM 1778 C CA . MET A 1 229 ? 15.565 2.568 5.945 1.00 89.44 229 MET A CA 1
ATOM 1779 C C . MET A 1 229 ? 14.820 2.292 7.262 1.00 89.44 229 MET A C 1
ATOM 1781 O O . MET A 1 229 ? 13.672 1.857 7.247 1.00 89.44 229 MET A O 1
ATOM 1785 N N . ALA A 1 230 ? 15.440 2.594 8.408 1.00 92.31 230 ALA A N 1
ATOM 1786 C CA . ALA A 1 230 ? 14.832 2.397 9.721 1.00 92.31 230 ALA A CA 1
ATOM 1787 C C . ALA A 1 230 ? 13.534 3.204 9.896 1.00 92.31 230 ALA A C 1
ATOM 1789 O O . ALA A 1 230 ? 12.555 2.672 10.414 1.00 92.31 230 ALA A O 1
ATOM 1790 N N . GLU A 1 231 ? 13.488 4.454 9.425 1.00 90.56 231 GLU A N 1
ATOM 1791 C CA . GLU A 1 231 ? 12.265 5.268 9.458 1.00 90.56 231 GLU A CA 1
ATOM 1792 C C . GLU A 1 231 ? 11.151 4.666 8.590 1.00 90.56 231 GLU A C 1
ATOM 1794 O O . GLU A 1 231 ? 9.993 4.624 9.010 1.00 90.56 231 GLU A O 1
ATOM 1799 N N . ALA A 1 232 ? 11.492 4.149 7.404 1.00 90.50 232 ALA A N 1
ATOM 1800 C CA . ALA A 1 232 ? 10.526 3.475 6.540 1.00 90.50 232 ALA A CA 1
ATOM 1801 C C . ALA A 1 232 ? 9.991 2.185 7.180 1.00 90.50 232 ALA A C 1
ATOM 1803 O O . ALA A 1 232 ? 8.778 1.979 7.243 1.00 90.50 232 ALA A O 1
ATOM 1804 N N . VAL A 1 233 ? 10.878 1.355 7.734 1.00 94.19 233 VAL A N 1
ATOM 1805 C CA . VAL A 1 233 ? 10.517 0.124 8.453 1.00 94.19 233 VAL A CA 1
ATOM 1806 C C . VAL A 1 233 ? 9.637 0.417 9.666 1.00 94.19 233 VAL A C 1
ATOM 1808 O O . VAL A 1 233 ? 8.689 -0.322 9.918 1.00 94.19 233 VAL A O 1
ATOM 1811 N N . GLN A 1 234 ? 9.879 1.508 10.396 1.00 94.88 234 GLN A N 1
ATOM 1812 C CA . GLN A 1 234 ? 9.015 1.912 11.508 1.00 94.88 234 GLN A CA 1
ATOM 1813 C C . GLN A 1 234 ? 7.585 2.216 11.052 1.00 94.88 234 GLN A C 1
ATOM 1815 O O . GLN A 1 234 ? 6.637 1.822 11.728 1.00 94.88 234 GLN A O 1
ATOM 1820 N N . ILE A 1 235 ? 7.404 2.883 9.908 1.00 93.88 235 ILE A N 1
ATOM 1821 C CA . ILE A 1 235 ? 6.064 3.138 9.357 1.00 93.88 235 ILE A CA 1
ATOM 1822 C C . ILE A 1 235 ? 5.392 1.822 8.972 1.00 93.88 235 ILE A C 1
ATOM 1824 O O . ILE A 1 235 ? 4.246 1.599 9.356 1.00 93.88 235 ILE A O 1
ATOM 1828 N N . ILE A 1 236 ? 6.118 0.934 8.287 1.00 95.94 236 ILE A N 1
ATOM 1829 C CA . ILE A 1 236 ? 5.623 -0.401 7.930 1.00 95.94 236 ILE A CA 1
ATOM 1830 C C . ILE A 1 236 ? 5.177 -1.140 9.195 1.00 95.94 236 ILE A C 1
ATOM 1832 O O . ILE A 1 236 ? 4.039 -1.588 9.271 1.00 95.94 236 ILE A O 1
ATOM 1836 N N . ASN A 1 237 ? 6.011 -1.196 10.231 1.00 97.38 237 ASN A N 1
ATOM 1837 C CA . ASN A 1 237 ? 5.672 -1.892 11.470 1.00 97.38 237 ASN A CA 1
ATOM 1838 C C . ASN A 1 237 ? 4.420 -1.323 12.141 1.00 97.38 237 ASN A C 1
ATOM 1840 O O . ASN A 1 237 ? 3.531 -2.094 12.493 1.00 97.38 237 ASN A O 1
ATOM 1844 N N . ARG A 1 238 ? 4.289 0.005 12.214 1.00 96.31 238 ARG A N 1
ATOM 1845 C CA . ARG A 1 238 ? 3.097 0.659 12.774 1.00 96.31 238 ARG A CA 1
ATOM 1846 C C . ARG A 1 238 ? 1.822 0.346 11.990 1.00 96.31 238 ARG A C 1
ATOM 1848 O O . ARG A 1 238 ? 0.761 0.229 12.595 1.00 96.31 238 ARG A O 1
ATOM 1855 N N . VAL A 1 239 ? 1.904 0.217 10.663 1.00 97.06 239 VAL A N 1
ATOM 1856 C CA . VAL A 1 239 ? 0.763 -0.209 9.832 1.00 97.06 239 VAL A CA 1
ATOM 1857 C C . VAL A 1 239 ? 0.353 -1.637 10.185 1.00 97.06 239 VAL A C 1
ATOM 1859 O O . VAL A 1 239 ? -0.821 -1.884 10.447 1.00 97.06 239 VAL A O 1
ATOM 1862 N N . PHE A 1 240 ? 1.315 -2.561 10.229 1.00 97.75 240 PHE A N 1
ATOM 1863 C CA . PHE A 1 240 ? 1.064 -3.959 10.583 1.00 97.75 240 PHE A CA 1
ATOM 1864 C C . PHE A 1 240 ? 0.438 -4.081 11.974 1.00 97.75 240 PHE A C 1
ATOM 1866 O O . PHE A 1 240 ? -0.578 -4.749 12.130 1.00 97.75 240 PHE A O 1
ATOM 1873 N N . GLU A 1 241 ? 0.998 -3.379 12.960 1.00 97.12 241 GLU A N 1
ATOM 1874 C CA . GLU A 1 241 ? 0.477 -3.331 14.327 1.00 97.12 241 GLU A CA 1
ATOM 1875 C C . GLU A 1 241 ? -0.967 -2.824 14.369 1.00 97.12 241 GLU A C 1
ATOM 1877 O O . GLU A 1 241 ? -1.789 -3.416 15.057 1.00 97.12 241 GLU A O 1
ATOM 1882 N N . LYS A 1 242 ? -1.305 -1.766 13.617 1.00 96.00 242 LYS A N 1
ATOM 1883 C CA . LYS A 1 242 ? -2.669 -1.212 13.592 1.00 96.00 242 LYS A CA 1
ATOM 1884 C C . LYS A 1 242 ? -3.690 -2.165 12.980 1.00 96.00 242 LYS A C 1
ATOM 1886 O O . LYS A 1 242 ? -4.793 -2.286 13.507 1.00 96.00 242 LYS A O 1
ATOM 1891 N N . ILE A 1 243 ? -3.326 -2.822 11.882 1.00 97.81 243 ILE A N 1
ATOM 1892 C CA . ILE A 1 243 ? -4.196 -3.794 11.212 1.00 97.81 243 ILE A CA 1
ATOM 1893 C C . ILE A 1 243 ? -4.395 -5.026 12.101 1.00 97.81 243 ILE A C 1
ATOM 1895 O O . ILE A 1 243 ? -5.518 -5.485 12.282 1.00 97.81 243 ILE A O 1
ATOM 1899 N N . GLU A 1 244 ? -3.322 -5.545 12.693 1.00 97.75 244 GLU A N 1
ATOM 1900 C CA . GLU A 1 244 ? -3.397 -6.718 13.562 1.00 97.75 244 GLU A CA 1
ATOM 1901 C C . GLU A 1 244 ? -4.160 -6.417 14.863 1.00 97.75 244 GLU A C 1
ATOM 1903 O O . GLU A 1 244 ? -5.042 -7.182 15.249 1.00 97.75 244 GLU A O 1
ATOM 1908 N N . GLU A 1 245 ? -3.900 -5.266 15.497 1.00 96.50 245 GLU A N 1
ATOM 1909 C CA . GLU A 1 245 ? -4.618 -4.794 16.691 1.00 96.50 245 GLU A CA 1
ATOM 1910 C C . GLU A 1 245 ? -6.133 -4.770 16.469 1.00 96.50 245 GLU A C 1
ATOM 1912 O O . GLU A 1 245 ? -6.896 -5.167 17.351 1.00 96.50 245 GLU A O 1
ATOM 1917 N N . PHE A 1 246 ? -6.570 -4.316 15.294 1.00 97.06 246 PHE A N 1
ATOM 1918 C CA . PHE A 1 246 ? -7.980 -4.262 14.942 1.00 97.06 246 PHE A CA 1
ATOM 1919 C C . PHE A 1 246 ? -8.635 -5.643 15.000 1.00 97.06 246 PHE A C 1
ATOM 1921 O O . PHE A 1 246 ? -9.620 -5.818 15.713 1.00 97.06 246 PHE A O 1
ATOM 1928 N N . TYR A 1 247 ? -8.075 -6.642 14.314 1.00 96.69 247 TYR A N 1
ATOM 1929 C CA . TYR A 1 247 ? -8.675 -7.980 14.269 1.00 96.69 247 TYR A CA 1
ATOM 1930 C C . TYR A 1 247 ? -8.470 -8.796 15.549 1.00 96.69 247 TYR A C 1
ATOM 1932 O O . TYR A 1 247 ? -9.163 -9.789 15.751 1.00 96.69 247 TYR A O 1
ATOM 1940 N N . GLN A 1 248 ? -7.534 -8.400 16.413 1.00 95.69 248 GLN A N 1
ATOM 1941 C CA . GLN A 1 248 ? -7.388 -8.984 17.748 1.00 95.69 248 GLN A CA 1
ATOM 1942 C C . GLN A 1 248 ? -8.444 -8.472 18.735 1.00 95.69 248 GLN A C 1
ATOM 1944 O O . GLN A 1 248 ? -8.778 -9.171 19.691 1.00 95.69 248 GLN A O 1
ATOM 1949 N N . LYS A 1 249 ? -8.947 -7.249 18.531 1.00 92.62 249 LYS A N 1
ATOM 1950 C CA . LYS A 1 249 ? -9.884 -6.572 19.441 1.00 92.62 249 LYS A CA 1
ATOM 1951 C C . LYS A 1 249 ? -11.327 -6.521 18.927 1.00 92.62 249 LYS A C 1
ATOM 1953 O O . LYS A 1 249 ? -12.190 -6.044 19.664 1.00 92.62 249 LYS A O 1
ATOM 1958 N N . THR A 1 250 ? -11.580 -6.975 17.698 1.00 86.69 250 THR A N 1
ATOM 1959 C CA . THR A 1 250 ? -12.903 -7.010 17.047 1.00 86.69 250 THR A CA 1
ATOM 1960 C C . THR A 1 250 ? -13.223 -8.405 16.527 1.00 86.69 250 THR A C 1
ATOM 1962 O O . THR A 1 250 ? -14.378 -8.827 16.741 1.00 86.69 250 THR A O 1
#

Nearest PDB structures (foldseek):
  7aex-assembly1_A-2  TM=7.175E-01  e=2.405E-13  Escherichia coli K-12
  4i8o-assembly1_A  TM=6.855E-01  e=1.265E-12  Escherichia coli K-12
  6y2r-assembly1_B  TM=7.003E-01  e=4.232E-12  Escherichia coli K-12
  6y2p-assembly1_A  TM=5.817E-01  e=8.044E-13  Escherichia coli K-12
  6y2p-assembly1_B  TM=5.822E-01  e=2.314E-12  Escherichia coli K-12

pLDDT: mean 85.32, std 12.25, range [36.78, 97.81]

Mean predicted aligned error: 7.97 Å

Secondary structure (DSSP, 8-state):
-EEE--HHHHHHHHHHHHHTT-EEEEEEEETTEEEEEEE-TTS-EEEEEEETTSEEEEEEE-SHHHHHHHHHHHHHS-HHHHHHHHHHHHT-SS-HHHHHHHHHHH-TTTGGGS-HHHHHHHHHHHHHHT-----S--HHHHHHHHHHHHHHHHHHHHHTT----TT--GGGTEEEETTEEEE-GGGTTTS-TTHHHHHHHHHHHHHHHHHHHS---TTSS------SHHHHHHHHHHHHHHHHHHHHH-

Foldseek 3Di:
DKDAADPVLVVVLQVLCVVQAFDWPDWADDVQFIWTWTAHPVRWIWIWTQGVRRMIDIDTRDDPSVLSVLVSCLVVDALQVSLVCLCVVLVQVDHLVVLVVVLCVLQVQQPVVADRSLSSLLSQLVSLLRRPDQDQFCLSSQVSLLVSLLSLLCVLLVVLVDHDDPVRDCVVQWDDDDLDIFGDPVCCNSCDPPNGRLSRVSVSLSVVSCQQRPDQDPVNPRNHGDRDSVSSVVSSSVSSCSSNVNSVGD

Solvent-accessible surface area (backbone atoms only — not comparable to full-atom values): 13724 Å² total; per-residue (Å²): 87,75,50,80,47,54,73,66,56,53,52,51,52,52,50,53,37,40,76,76,48,29,41,78,77,46,76,44,84,46,92,64,38,37,32,39,34,30,39,30,85,87,73,32,36,43,34,43,34,43,31,77,87,30,41,34,3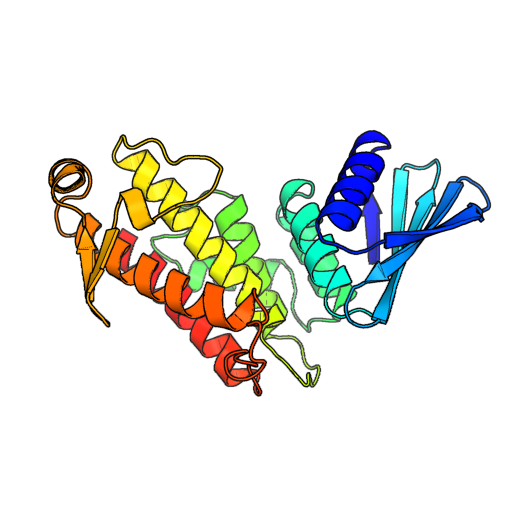8,49,49,72,53,73,58,68,64,47,55,55,52,49,58,55,45,63,77,76,45,56,64,68,57,49,45,52,52,48,33,66,67,63,64,26,92,64,53,64,65,57,41,51,52,49,46,42,71,67,20,76,71,29,52,90,76,52,56,67,70,33,51,40,24,42,40,47,19,56,50,47,66,55,42,91,69,93,54,86,52,26,40,76,37,25,45,34,24,49,52,18,50,51,48,48,52,53,52,56,45,39,74,43,76,45,85,80,62,92,86,65,66,60,72,80,48,34,44,76,62,86,92,46,46,37,58,31,78,95,38,38,84,54,40,37,84,65,56,20,56,50,51,18,50,47,46,48,53,44,57,61,45,49,57,26,61,74,44,83,44,96,78,70,82,57,53,50,71,26,71,39,67,66,59,21,47,51,52,36,51,53,44,45,50,49,53,29,52,47,55,74,71,102

Radius of gyration: 19.21 Å; Cα contacts (8 Å, |Δi|>4): 350; chains: 1; bounding box: 45×44×54 Å

Sequence (250 aa):
MSVKLTAAQVEELTAFLDESGAKVQAKDAVPHGYRLRFKGKAGDTLSLTAYDSGTVLFQGRYLHTASLVWDYLYNVLGFEEVLQKQIATYQVPVTVADIKSELENRLPVAHGRLHEEIRKQLASALAMSKVGIELEDYSNIAFPSVRALEGFLYQEIRACGLVPDEKGNFGEYFEVNGSIYTVLSRCAEHLAEPKGSILAGAYGLYHSQRHGLAHMTVTLVGTRTLRTMAEAVQIINRVFEKIEEFYQKT